Protein AF-A0A914UTE4-F1 (afdb_monomer)

Structure (mmCIF, N/CA/C/O backbone):
data_AF-A0A914UTE4-F1
#
_entry.id   AF-A0A914UTE4-F1
#
loop_
_atom_site.group_PDB
_atom_site.id
_atom_site.type_symbol
_atom_site.label_atom_id
_atom_site.label_alt_id
_atom_site.label_comp_id
_atom_site.label_asym_id
_atom_site.label_entity_id
_atom_site.label_seq_id
_atom_site.pdbx_PDB_ins_code
_atom_site.Cartn_x
_atom_site.Cartn_y
_atom_site.Cartn_z
_atom_site.occupancy
_atom_site.B_iso_or_equiv
_atom_site.auth_seq_id
_atom_site.auth_comp_id
_atom_site.auth_asym_id
_atom_site.auth_atom_id
_atom_site.pdbx_PDB_model_num
ATOM 1 N N . MET A 1 1 ? -20.897 -6.517 14.188 1.00 78.94 1 MET A N 1
ATOM 2 C CA . MET A 1 1 ? -20.096 -5.449 13.561 1.00 78.94 1 MET A CA 1
ATOM 3 C C . MET A 1 1 ? -20.667 -4.141 14.055 1.00 78.94 1 MET A C 1
ATOM 5 O O . MET A 1 1 ? -21.889 -4.074 14.136 1.00 78.94 1 MET A O 1
ATOM 9 N N . ASN A 1 2 ? -19.835 -3.174 14.440 1.00 82.00 2 ASN A N 1
ATOM 10 C CA . ASN A 1 2 ? -20.326 -1.869 14.886 1.00 82.00 2 ASN A CA 1
ATOM 11 C C . ASN A 1 2 ? -20.737 -1.000 13.677 1.00 82.00 2 ASN A C 1
ATOM 13 O O . ASN A 1 2 ? -20.468 -1.335 12.519 1.00 82.00 2 ASN A O 1
ATOM 17 N N . GLU A 1 3 ? -21.439 0.092 13.957 1.00 81.56 3 GLU A N 1
ATOM 18 C CA . GLU A 1 3 ? -21.948 1.021 12.944 1.00 81.56 3 GLU A CA 1
ATOM 19 C C . GLU A 1 3 ? -20.824 1.809 12.253 1.00 81.56 3 GLU A C 1
ATOM 21 O O . GLU A 1 3 ? -20.900 2.090 11.059 1.00 81.56 3 GLU A O 1
ATOM 26 N N . GLU A 1 4 ? -19.725 2.063 12.965 1.00 83.06 4 GLU A N 1
ATOM 27 C CA . GLU A 1 4 ? -18.527 2.720 12.435 1.00 83.06 4 GLU A CA 1
ATOM 28 C C . GLU A 1 4 ? -17.850 1.876 11.340 1.00 83.06 4 GLU A C 1
ATOM 30 O O . GLU A 1 4 ? -17.590 2.376 10.248 1.00 83.06 4 GLU A O 1
ATOM 35 N N . HIS A 1 5 ? -17.638 0.574 11.574 1.00 83.75 5 HIS A N 1
ATOM 36 C CA . HIS A 1 5 ? -17.074 -0.348 10.578 1.00 83.75 5 HIS A CA 1
ATOM 37 C C . HIS A 1 5 ? -17.994 -0.512 9.363 1.00 83.75 5 HIS A C 1
ATOM 39 O O . HIS A 1 5 ? -17.509 -0.628 8.238 1.00 83.75 5 HIS A O 1
ATOM 45 N N . ARG A 1 6 ? -19.322 -0.501 9.571 1.00 84.25 6 ARG A N 1
ATOM 46 C CA . ARG A 1 6 ? -20.305 -0.503 8.471 1.00 84.25 6 ARG A CA 1
ATOM 47 C C . ARG A 1 6 ? -20.156 0.739 7.615 1.00 84.25 6 ARG A C 1
ATOM 49 O O . ARG A 1 6 ? -20.013 0.632 6.405 1.00 84.25 6 ARG A O 1
ATOM 56 N N . THR A 1 7 ? -20.153 1.897 8.260 1.00 83.75 7 THR A N 1
ATOM 57 C CA . THR A 1 7 ? -20.050 3.192 7.591 1.00 83.75 7 THR A CA 1
ATOM 58 C C . THR A 1 7 ? -18.745 3.300 6.808 1.00 83.75 7 THR A C 1
ATOM 60 O O . THR A 1 7 ? -18.773 3.689 5.643 1.00 83.75 7 THR A O 1
ATOM 63 N N . ALA A 1 8 ? -17.624 2.869 7.391 1.00 85.38 8 ALA A N 1
ATOM 64 C CA . ALA A 1 8 ? -16.327 2.853 6.722 1.00 85.38 8 ALA A CA 1
ATOM 65 C C . ALA A 1 8 ? -16.327 1.976 5.458 1.00 85.38 8 ALA A C 1
ATOM 67 O O . ALA A 1 8 ? -15.895 2.429 4.399 1.00 85.38 8 ALA A O 1
ATOM 68 N N . LEU A 1 9 ? -16.862 0.750 5.537 1.00 86.50 9 LEU A N 1
ATOM 69 C CA . LEU A 1 9 ? -16.973 -0.146 4.378 1.00 86.50 9 LEU A CA 1
ATOM 70 C C . LEU A 1 9 ? -17.879 0.428 3.285 1.00 86.50 9 LEU A C 1
ATOM 72 O O . LEU A 1 9 ? -17.505 0.401 2.114 1.00 86.50 9 LEU A O 1
ATOM 76 N N . THR A 1 10 ? -19.035 0.980 3.660 1.00 85.62 10 THR A N 1
ATOM 77 C CA . THR A 1 10 ? -19.980 1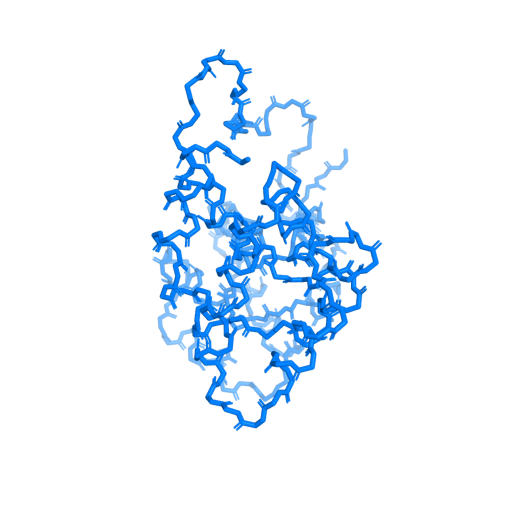.583 2.711 1.00 85.62 10 THR A CA 1
ATOM 78 C C . THR A 1 10 ? -19.376 2.799 2.018 1.00 85.62 10 THR A C 1
ATOM 80 O O . THR A 1 10 ? -19.512 2.948 0.809 1.00 85.62 10 THR A O 1
ATOM 83 N N . GLN A 1 11 ? -18.665 3.659 2.749 1.00 83.38 11 GLN A N 1
ATOM 84 C CA . GLN A 1 11 ? -17.998 4.817 2.154 1.00 83.38 11 GLN A CA 1
ATOM 85 C C . GLN A 1 11 ? -16.871 4.398 1.207 1.00 83.38 11 GLN A C 1
ATOM 87 O O . GLN A 1 11 ? -16.618 5.080 0.219 1.00 83.38 11 GLN A O 1
ATOM 92 N N . SER A 1 12 ? -16.174 3.302 1.505 1.00 84.12 12 SER A N 1
ATOM 93 C CA . SER A 1 12 ? -15.076 2.767 0.691 1.00 84.12 12 SER A CA 1
ATOM 94 C C . SER A 1 12 ? -15.531 1.889 -0.476 1.00 84.12 12 SER A C 1
ATOM 96 O O . SER A 1 12 ? -14.681 1.326 -1.164 1.00 84.12 12 SER A O 1
ATOM 98 N N . ILE A 1 13 ? -16.839 1.744 -0.711 1.00 85.06 13 ILE A N 1
ATOM 99 C CA . ILE A 1 13 ? -17.354 0.774 -1.681 1.00 85.06 13 ILE A CA 1
ATOM 100 C C . ILE A 1 13 ? -16.910 1.079 -3.112 1.00 85.06 13 ILE A C 1
ATOM 102 O O . ILE A 1 13 ? -16.565 0.150 -3.838 1.00 85.06 13 ILE A O 1
ATOM 106 N N . ASP A 1 14 ? -16.835 2.354 -3.497 1.00 80.75 14 ASP A N 1
ATOM 107 C CA . ASP A 1 14 ? -16.402 2.758 -4.836 1.00 80.75 14 ASP A CA 1
ATOM 108 C C . ASP A 1 14 ? -14.942 2.358 -5.077 1.00 80.75 14 ASP A C 1
ATOM 110 O O . ASP A 1 14 ? -14.634 1.679 -6.060 1.00 80.75 14 ASP A O 1
ATOM 114 N N . ASP A 1 15 ? -14.064 2.669 -4.120 1.00 80.06 15 ASP A N 1
ATOM 115 C CA . ASP A 1 15 ? -12.641 2.332 -4.165 1.00 80.06 15 ASP A CA 1
ATOM 116 C C . ASP A 1 15 ? -12.411 0.813 -4.179 1.00 80.06 15 ASP A C 1
ATOM 118 O O . ASP A 1 15 ? -11.606 0.300 -4.962 1.00 80.06 15 ASP A O 1
ATOM 122 N N . ILE A 1 16 ? -13.149 0.076 -3.340 1.00 83.31 16 ILE A N 1
ATOM 123 C CA . ILE A 1 16 ? -13.109 -1.390 -3.288 1.00 83.31 16 ILE A CA 1
ATOM 124 C C . ILE A 1 16 ? -13.615 -1.974 -4.613 1.00 83.31 16 ILE A C 1
ATOM 126 O O . ILE A 1 16 ? -13.009 -2.898 -5.152 1.00 83.31 16 ILE A O 1
ATOM 130 N N . SER A 1 17 ? -14.693 -1.425 -5.177 1.00 82.12 17 SER A N 1
ATOM 131 C CA . SER A 1 17 ? -15.316 -1.950 -6.393 1.00 82.12 17 SER A CA 1
ATOM 132 C C . SER A 1 17 ? -14.396 -1.897 -7.610 1.00 82.12 17 SER A C 1
ATOM 134 O O . SER A 1 17 ? -14.455 -2.800 -8.444 1.00 82.12 17 SER A O 1
ATOM 136 N N . GLN A 1 18 ? -13.517 -0.896 -7.691 1.00 76.44 18 GLN A N 1
ATOM 137 C CA . GLN A 1 18 ? -12.630 -0.705 -8.838 1.00 76.44 18 GLN A CA 1
ATOM 138 C C . GLN A 1 18 ? -11.256 -1.356 -8.666 1.00 76.44 18 GLN A C 1
ATOM 140 O O . GLN A 1 18 ? -10.668 -1.796 -9.650 1.00 76.44 18 GLN A O 1
ATOM 145 N N . ASN A 1 19 ? -10.751 -1.444 -7.432 1.00 74.50 19 ASN A N 1
ATOM 146 C CA . ASN A 1 19 ? -9.351 -1.807 -7.182 1.00 74.50 19 ASN A CA 1
ATOM 147 C C . ASN A 1 19 ? -9.166 -3.192 -6.549 1.00 74.50 19 ASN A C 1
ATOM 149 O O . ASN A 1 19 ? -8.034 -3.682 -6.434 1.00 74.50 19 ASN A O 1
ATOM 153 N N . LEU A 1 20 ? -10.254 -3.834 -6.114 1.00 82.06 20 LEU A N 1
ATOM 154 C CA . LEU A 1 20 ? -10.175 -5.129 -5.458 1.00 82.06 20 LEU A CA 1
ATOM 155 C C . LEU A 1 20 ? -10.239 -6.283 -6.462 1.00 82.06 20 LEU A C 1
ATOM 157 O O . LEU A 1 20 ? -11.212 -6.454 -7.195 1.00 82.06 20 LEU A O 1
ATOM 161 N N . ASP A 1 21 ? -9.216 -7.129 -6.430 1.00 82.06 21 ASP A N 1
ATOM 162 C CA . ASP A 1 21 ? -9.308 -8.508 -6.901 1.00 82.06 21 ASP A CA 1
ATOM 163 C C . ASP A 1 21 ? -9.321 -9.418 -5.673 1.00 82.06 21 ASP A C 1
ATOM 165 O O . ASP A 1 21 ? -8.319 -9.545 -4.963 1.00 82.06 21 ASP A O 1
ATOM 169 N N . PHE A 1 22 ? -10.486 -9.992 -5.380 1.00 81.38 22 PHE A N 1
ATOM 170 C CA . PHE A 1 22 ? -10.691 -10.830 -4.205 1.00 81.38 22 PHE A CA 1
ATOM 171 C C . PHE A 1 22 ? -10.462 -12.317 -4.460 1.00 81.38 22 PHE A C 1
ATOM 173 O O . PHE A 1 22 ? -10.590 -13.092 -3.512 1.00 81.38 22 PHE A O 1
ATOM 180 N N . ALA A 1 23 ? -10.128 -12.743 -5.684 1.00 81.75 23 ALA A N 1
ATOM 181 C CA . ALA A 1 23 ? -10.051 -14.165 -6.027 1.00 81.75 23 ALA A CA 1
ATOM 182 C C . ALA A 1 23 ? -9.106 -14.940 -5.089 1.00 81.75 23 ALA A C 1
ATOM 184 O O . ALA A 1 23 ? -9.462 -16.005 -4.583 1.00 81.75 23 ALA A O 1
ATOM 185 N N . ALA A 1 24 ? -7.947 -14.354 -4.772 1.00 81.44 24 ALA A N 1
ATOM 186 C CA . ALA A 1 24 ? -6.968 -14.921 -3.843 1.00 81.44 24 ALA A CA 1
ATOM 187 C C . ALA A 1 24 ? -7.411 -14.881 -2.362 1.00 81.44 24 ALA A C 1
ATOM 189 O O . ALA A 1 24 ? -6.902 -15.632 -1.530 1.00 81.44 24 ALA A O 1
ATOM 190 N N . MET A 1 25 ? -8.398 -14.046 -2.021 1.00 86.75 25 MET A N 1
ATOM 191 C CA . MET A 1 25 ? -8.902 -13.870 -0.655 1.00 86.75 25 MET A CA 1
ATOM 192 C C . MET A 1 25 ? -10.053 -14.818 -0.305 1.00 86.75 25 MET A C 1
ATOM 194 O O . MET A 1 25 ? -10.248 -15.117 0.874 1.00 86.75 25 MET A O 1
ATOM 198 N N . LEU A 1 26 ? -10.806 -15.316 -1.294 1.00 87.50 26 LEU A N 1
ATOM 199 C CA . LEU A 1 26 ? -11.969 -16.187 -1.061 1.00 87.50 26 LEU A CA 1
ATOM 200 C C . LEU A 1 26 ? -11.647 -17.429 -0.217 1.00 87.50 26 LEU A C 1
ATOM 202 O O . LEU A 1 26 ? -12.400 -17.697 0.723 1.00 87.50 26 LEU A O 1
ATOM 206 N N . PRO A 1 27 ? -10.542 -18.172 -0.457 1.00 86.38 27 PRO A N 1
ATOM 207 C CA . PRO A 1 27 ? -10.223 -19.344 0.357 1.00 86.38 27 PRO A CA 1
ATOM 208 C C . PRO A 1 27 ? -9.995 -18.981 1.827 1.00 86.38 27 PRO A C 1
ATOM 210 O O . PRO A 1 27 ? -10.425 -19.713 2.718 1.00 86.38 27 PRO A O 1
ATOM 213 N N . TYR A 1 28 ? -9.360 -17.831 2.078 1.00 85.81 28 TYR A N 1
ATOM 214 C CA . TYR A 1 28 ? -9.106 -17.326 3.423 1.00 85.81 28 TYR A CA 1
ATOM 215 C C . TYR A 1 28 ? -10.402 -16.903 4.122 1.00 85.81 28 TYR A C 1
ATOM 217 O O . TYR A 1 28 ? -10.666 -17.331 5.245 1.00 85.81 28 TYR A O 1
ATOM 225 N N . LEU A 1 29 ? -11.236 -16.109 3.448 1.00 87.88 29 LEU A N 1
ATOM 226 C CA . LEU A 1 29 ? -12.505 -15.628 3.996 1.00 87.88 29 LEU A CA 1
ATOM 227 C C . LEU A 1 29 ? -13.482 -16.780 4.271 1.00 87.88 29 LEU A C 1
ATOM 229 O O . LEU A 1 29 ? -14.167 -16.777 5.294 1.00 87.88 29 LEU A O 1
ATOM 233 N N . ARG A 1 30 ? -13.480 -17.816 3.424 1.00 90.69 30 ARG A N 1
ATOM 234 C CA . ARG A 1 30 ? -14.227 -19.056 3.666 1.00 90.69 30 ARG A CA 1
ATOM 235 C C . ARG A 1 30 ? -13.691 -19.821 4.874 1.00 90.69 30 ARG A C 1
ATOM 237 O O . ARG A 1 30 ? -14.465 -20.216 5.738 1.00 90.69 30 ARG A O 1
ATOM 244 N N . ALA A 1 31 ? -12.373 -20.012 4.968 1.00 86.94 31 ALA A N 1
ATOM 245 C CA . ALA A 1 31 ? -11.754 -20.714 6.098 1.00 86.94 31 ALA A CA 1
ATOM 246 C C . ALA A 1 31 ? -12.024 -20.022 7.446 1.00 86.94 31 ALA A C 1
ATOM 248 O O . ALA A 1 31 ? -12.069 -20.676 8.484 1.00 86.94 31 ALA A O 1
ATOM 249 N N . LYS A 1 32 ? -12.233 -18.702 7.426 1.00 86.38 32 LYS A N 1
ATOM 250 C CA . LYS A 1 32 ? -12.614 -17.892 8.589 1.00 86.38 32 LYS A CA 1
ATOM 251 C C . LYS A 1 32 ? -14.117 -17.861 8.878 1.00 86.38 32 LYS A C 1
ATOM 253 O O . LYS A 1 32 ? -14.525 -17.185 9.816 1.00 86.38 32 LYS A O 1
ATOM 258 N N . GLY A 1 33 ? -14.930 -18.576 8.099 1.00 85.62 33 GLY A N 1
ATOM 259 C CA . GLY A 1 33 ? -16.385 -18.614 8.258 1.00 85.62 33 GLY A CA 1
ATOM 260 C C . GLY A 1 33 ? -17.080 -17.298 7.906 1.00 85.62 33 GLY A C 1
ATOM 261 O O . GLY A 1 33 ? -18.233 -17.108 8.274 1.00 85.62 33 GLY A O 1
ATOM 262 N N . ILE A 1 34 ? -16.387 -16.388 7.215 1.00 90.56 34 ILE A N 1
ATOM 263 C CA . ILE A 1 34 ? -16.940 -15.099 6.784 1.00 90.56 34 ILE A CA 1
ATOM 264 C C . ILE A 1 34 ? -17.802 -15.280 5.533 1.00 90.56 34 ILE A C 1
AT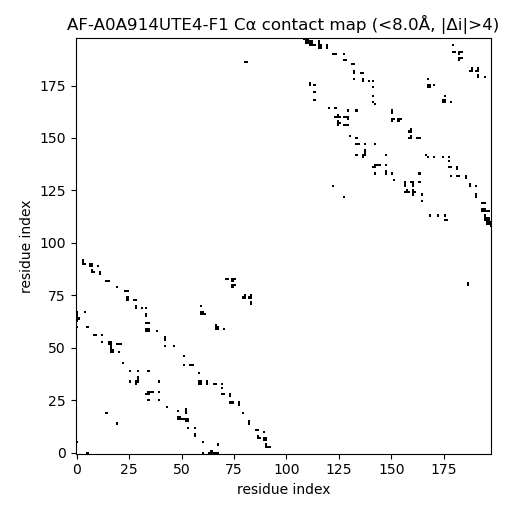OM 266 O O . ILE A 1 34 ? -18.825 -14.620 5.387 1.00 90.56 34 ILE A O 1
ATOM 270 N N . LEU A 1 35 ? -17.393 -16.191 4.647 1.00 90.06 35 LEU A N 1
ATOM 271 C CA . LEU A 1 35 ? -18.146 -16.577 3.457 1.00 90.06 35 LEU A CA 1
ATOM 272 C C . LEU A 1 35 ? -18.552 -18.048 3.546 1.00 90.06 35 LEU A C 1
ATOM 274 O O . LEU A 1 35 ? -17.736 -18.912 3.874 1.00 90.06 35 LEU A O 1
ATOM 278 N N . SER A 1 36 ? -19.800 -18.334 3.196 1.00 88.56 36 SER A N 1
ATOM 279 C CA . SER A 1 36 ? -20.273 -19.690 2.925 1.00 88.56 36 SER A CA 1
ATOM 280 C C . SER A 1 36 ? -19.804 -20.173 1.551 1.00 88.56 36 SER A C 1
ATOM 282 O O . SER A 1 36 ? -19.433 -19.382 0.684 1.00 88.56 36 SER A O 1
ATOM 284 N N . GLN A 1 37 ? -19.849 -21.488 1.333 1.00 87.12 37 GLN A N 1
ATOM 285 C CA . GLN A 1 37 ? -19.501 -22.076 0.039 1.00 87.12 37 GLN A CA 1
ATOM 286 C C . GLN A 1 37 ? -20.391 -21.539 -1.099 1.00 87.12 37 GLN A C 1
ATOM 288 O O . GLN A 1 37 ? -19.861 -21.191 -2.148 1.00 87.12 37 GLN A O 1
ATOM 293 N N . GLY A 1 38 ? -21.698 -21.369 -0.859 1.00 86.12 38 GLY A N 1
ATOM 294 C CA . GLY A 1 38 ? -22.618 -20.784 -1.843 1.00 86.12 38 GLY A CA 1
ATOM 295 C C . GLY A 1 38 ? -22.276 -19.332 -2.189 1.00 86.12 38 GLY A C 1
ATOM 296 O O . GLY A 1 38 ? -22.203 -18.981 -3.358 1.00 86.12 38 GLY A O 1
ATOM 297 N N . GLN A 1 39 ? -21.929 -18.506 -1.194 1.00 88.19 39 GLN A N 1
ATOM 298 C CA . GLN A 1 39 ? -21.494 -17.123 -1.447 1.00 88.19 39 GLN A CA 1
ATOM 299 C C . GLN A 1 39 ? -20.193 -17.055 -2.256 1.00 88.19 39 GLN A C 1
ATOM 301 O O . GLN A 1 39 ? -20.024 -16.159 -3.077 1.00 88.19 39 GLN A O 1
ATOM 306 N N . VAL A 1 40 ? -19.258 -17.986 -2.041 1.00 88.00 40 VAL A N 1
ATOM 307 C CA . VAL A 1 40 ? -18.028 -18.061 -2.845 1.00 88.00 40 VAL A CA 1
ATOM 308 C C . VAL A 1 40 ? -18.350 -18.399 -4.303 1.00 88.00 40 VAL A C 1
ATOM 310 O O . VAL A 1 40 ? -17.771 -17.790 -5.197 1.00 88.00 40 VAL A O 1
ATOM 313 N N . GLU A 1 41 ? -19.277 -19.325 -4.544 1.00 87.38 41 GLU A N 1
ATOM 314 C CA . GLU A 1 41 ? -19.725 -19.709 -5.890 1.00 87.38 41 GLU A CA 1
ATOM 315 C C . GLU A 1 41 ? -20.455 -18.553 -6.599 1.00 87.38 41 GLU A C 1
ATOM 317 O O . GLU A 1 41 ? -20.163 -18.251 -7.761 1.00 87.38 41 GLU A O 1
ATOM 322 N N . ASP A 1 42 ? -21.304 -17.816 -5.882 1.00 86.25 42 ASP A N 1
ATOM 323 C CA . ASP A 1 42 ? -21.965 -16.609 -6.393 1.00 86.25 42 ASP A CA 1
ATOM 324 C C . ASP A 1 42 ? -20.941 -15.519 -6.762 1.00 86.25 42 ASP A C 1
ATOM 326 O O . ASP A 1 42 ? -21.001 -14.928 -7.842 1.00 86.25 42 ASP A O 1
ATOM 330 N N . LEU A 1 43 ? -19.924 -15.306 -5.918 1.00 86.38 43 LEU A N 1
ATOM 331 C CA . LEU A 1 43 ? -18.822 -14.365 -6.169 1.00 86.38 43 LEU A CA 1
ATOM 332 C C . LEU A 1 43 ? -17.856 -14.830 -7.272 1.00 86.38 43 LEU A C 1
ATOM 334 O O . LEU A 1 43 ? -17.054 -14.041 -7.778 1.00 86.38 43 LEU A O 1
ATOM 338 N N . GLN A 1 44 ? -17.890 -16.099 -7.665 1.00 85.25 44 GLN A N 1
ATOM 339 C CA . GLN A 1 44 ? -17.120 -16.624 -8.795 1.00 85.25 44 GLN A CA 1
ATOM 340 C C . GLN A 1 44 ? -17.934 -16.676 -10.091 1.00 85.25 44 GLN A C 1
ATOM 342 O O . GLN A 1 44 ? -17.356 -16.879 -11.161 1.00 85.25 44 GLN A O 1
ATOM 347 N N . SER A 1 45 ? -19.243 -16.430 -10.020 1.00 82.69 45 SER A N 1
ATOM 348 C CA . SER A 1 45 ? -20.118 -16.423 -11.186 1.00 82.69 45 SER A CA 1
ATOM 349 C C . SER A 1 45 ? -19.718 -15.333 -12.191 1.00 82.69 45 SER A C 1
ATOM 351 O O . SER A 1 45 ? -19.243 -14.260 -11.798 1.00 82.69 45 SER A O 1
ATOM 353 N N . PRO A 1 46 ? -19.897 -15.572 -13.504 1.00 75.81 46 PRO A N 1
ATOM 354 C CA . PRO A 1 46 ? -19.476 -14.645 -14.548 1.00 75.81 46 PRO A CA 1
ATOM 355 C C . PRO A 1 46 ? -20.328 -13.369 -14.526 1.00 75.81 46 PRO A C 1
ATOM 357 O O . PRO A 1 46 ? -21.392 -13.281 -15.133 1.00 75.81 46 PRO A O 1
ATOM 360 N N . SER A 1 47 ? -19.838 -12.357 -13.817 1.00 82.69 47 SER A N 1
ATOM 361 C CA . SER A 1 47 ? -20.413 -11.015 -13.749 1.00 82.69 47 SER A CA 1
ATOM 362 C C . SER A 1 47 ? -19.309 -9.955 -13.638 1.00 82.69 47 SER A C 1
ATOM 364 O O . SER A 1 47 ? -18.119 -10.266 -13.494 1.00 82.69 47 SER A O 1
ATOM 366 N N . ARG A 1 48 ? -19.683 -8.673 -13.758 1.00 84.38 48 ARG A N 1
ATOM 367 C CA . ARG A 1 48 ? -18.728 -7.554 -13.699 1.00 84.38 48 ARG A CA 1
ATOM 368 C C . ARG A 1 48 ? -17.992 -7.563 -12.358 1.00 84.38 48 ARG A C 1
ATOM 370 O O . ARG A 1 48 ? -18.616 -7.715 -11.314 1.00 84.38 48 ARG A O 1
ATOM 377 N N . GLN A 1 49 ? -16.673 -7.368 -12.383 1.00 81.81 49 GLN A N 1
ATOM 378 C CA . GLN A 1 49 ? -15.838 -7.373 -11.175 1.00 81.81 49 GLN A CA 1
ATOM 379 C C . GLN A 1 49 ? -16.336 -6.383 -10.117 1.00 81.81 49 GLN A C 1
ATOM 381 O O . GLN A 1 49 ? -16.442 -6.753 -8.955 1.00 81.81 49 GLN A O 1
ATOM 386 N N . SER A 1 50 ? -16.747 -5.180 -10.525 1.00 79.69 50 SER A N 1
ATOM 387 C CA . SER A 1 50 ? -17.329 -4.190 -9.616 1.00 79.69 50 SER A CA 1
ATOM 388 C C . SER A 1 50 ? -18.580 -4.704 -8.901 1.00 79.69 50 SER A C 1
ATOM 390 O O . SER A 1 50 ? -18.682 -4.568 -7.687 1.00 79.69 50 SER A O 1
ATOM 392 N N . THR A 1 51 ? -19.491 -5.370 -9.616 1.00 85.12 51 THR A N 1
ATOM 393 C CA . THR A 1 51 ? -20.691 -5.985 -9.029 1.00 85.12 51 THR A CA 1
ATOM 394 C C . THR A 1 51 ? -20.324 -7.046 -7.998 1.00 85.12 51 THR A C 1
ATOM 396 O O . THR A 1 51 ? -20.878 -7.054 -6.902 1.00 85.12 51 THR A O 1
ATOM 399 N N . ARG A 1 52 ? -19.344 -7.898 -8.307 1.00 87.75 52 ARG A N 1
ATOM 400 C CA . ARG A 1 52 ? -18.893 -8.935 -7.373 1.00 87.75 52 ARG A CA 1
ATOM 401 C C . ARG A 1 52 ? -18.188 -8.352 -6.151 1.00 87.75 52 ARG A C 1
ATOM 403 O O . ARG A 1 52 ? -18.384 -8.825 -5.040 1.00 87.75 52 ARG A O 1
ATOM 410 N N . ASN A 1 53 ? -17.406 -7.293 -6.339 1.00 87.62 53 ASN A N 1
ATOM 411 C CA . ASN A 1 53 ? -16.744 -6.583 -5.249 1.00 87.62 53 ASN A CA 1
ATOM 412 C C . ASN A 1 53 ? -17.768 -5.954 -4.292 1.00 87.62 53 ASN A C 1
ATOM 414 O O . ASN A 1 53 ? -17.595 -6.039 -3.079 1.00 87.62 53 ASN A O 1
ATOM 418 N N . MET A 1 54 ? -18.856 -5.380 -4.817 1.00 86.25 54 MET A N 1
ATOM 419 C CA . MET A 1 54 ? -19.959 -4.869 -3.993 1.00 86.25 54 MET A CA 1
ATOM 420 C C . MET A 1 54 ? -20.649 -5.998 -3.217 1.00 86.25 54 MET A C 1
ATOM 422 O O . MET A 1 54 ? -20.814 -5.893 -2.005 1.00 86.25 54 MET A O 1
ATOM 426 N N . GLN A 1 55 ? -20.962 -7.114 -3.884 1.00 88.62 55 GLN A N 1
ATOM 427 C CA . GLN A 1 55 ? -21.547 -8.293 -3.234 1.00 88.62 55 GLN A CA 1
ATOM 428 C C . GLN A 1 55 ? -20.644 -8.861 -2.134 1.00 88.62 55 GLN A C 1
ATOM 430 O O . GLN A 1 55 ? -21.132 -9.302 -1.093 1.00 88.62 55 GLN A O 1
ATOM 435 N N . LEU A 1 56 ? -19.323 -8.839 -2.336 1.00 88.94 56 LEU A N 1
ATOM 436 C CA . LEU A 1 56 ? -18.371 -9.248 -1.314 1.00 88.94 56 LEU A CA 1
ATOM 437 C C . LEU A 1 56 ? -18.487 -8.344 -0.086 1.00 88.94 56 LEU A C 1
ATOM 439 O O . LEU A 1 56 ? -18.592 -8.865 1.020 1.00 88.94 56 LEU A O 1
ATOM 443 N N . VAL A 1 57 ? -18.497 -7.020 -0.267 1.00 89.31 57 VAL A N 1
ATOM 444 C CA . VAL A 1 57 ? -18.654 -6.063 0.841 1.00 89.31 57 VAL A CA 1
ATOM 445 C C . VAL A 1 57 ? -19.956 -6.321 1.599 1.00 89.31 57 VAL A C 1
ATOM 447 O O . VAL A 1 57 ? -19.927 -6.388 2.828 1.00 89.31 57 VAL A O 1
ATOM 450 N N . ASP A 1 58 ? -21.063 -6.577 0.901 1.00 88.69 58 ASP A N 1
ATOM 451 C CA . ASP A 1 58 ? -22.332 -6.949 1.539 1.00 88.69 58 ASP A CA 1
ATOM 452 C C . ASP A 1 58 ? -22.209 -8.235 2.367 1.00 88.69 58 ASP A C 1
ATOM 454 O O . ASP A 1 58 ? -22.668 -8.286 3.512 1.00 88.69 58 ASP A O 1
ATOM 458 N N . CYS A 1 59 ? -21.525 -9.258 1.847 1.00 88.94 59 CYS A N 1
ATOM 459 C CA . CYS A 1 59 ? -21.268 -10.492 2.592 1.00 88.94 59 CYS A CA 1
ATOM 460 C C . CYS A 1 59 ? -20.420 -10.235 3.847 1.00 88.94 59 CYS A C 1
ATOM 462 O O . CYS A 1 59 ? -20.744 -10.743 4.922 1.00 88.94 59 CYS A O 1
ATOM 464 N N . ILE A 1 60 ? -19.375 -9.403 3.748 1.00 89.62 60 ILE A N 1
ATOM 465 C CA .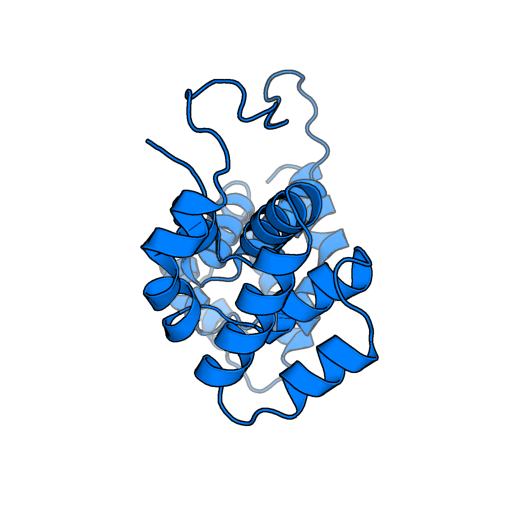 ILE A 1 60 ? -18.562 -8.986 4.903 1.00 89.62 6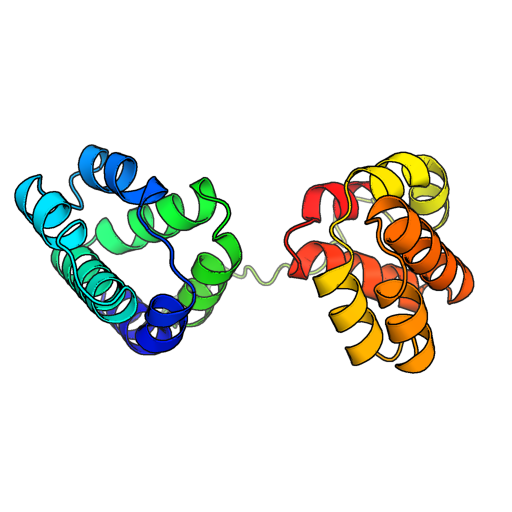0 ILE A CA 1
ATOM 466 C C . ILE A 1 60 ? -19.431 -8.264 5.940 1.00 89.62 60 ILE A C 1
ATOM 468 O O . ILE A 1 60 ? -19.292 -8.505 7.143 1.00 89.62 60 ILE A O 1
ATOM 472 N N . ILE A 1 61 ? -20.356 -7.408 5.491 1.00 87.25 61 ILE A N 1
ATOM 473 C CA . ILE A 1 61 ? -21.248 -6.663 6.380 1.00 87.25 61 ILE A CA 1
ATOM 474 C C . ILE A 1 61 ? -22.217 -7.600 7.121 1.00 87.25 61 ILE A C 1
ATOM 476 O O . ILE A 1 61 ? -22.521 -7.404 8.308 1.00 87.25 61 ILE A O 1
ATOM 480 N N . GLN A 1 62 ? -22.695 -8.634 6.433 1.00 86.00 62 GLN A N 1
ATOM 481 C CA . GLN A 1 62 ? -23.593 -9.641 6.991 1.00 86.00 62 GLN A CA 1
ATOM 482 C C . GLN A 1 62 ? -22.882 -10.624 7.930 1.00 86.00 62 GLN A C 1
ATOM 484 O O . GLN A 1 62 ? -23.490 -11.068 8.902 1.00 86.00 62 GLN A O 1
ATOM 489 N N . ALA A 1 63 ? -21.588 -10.891 7.722 1.00 83.31 63 ALA A N 1
ATOM 490 C CA . ALA A 1 63 ? -20.789 -11.794 8.557 1.00 83.31 63 ALA A CA 1
ATOM 491 C C . ALA A 1 63 ? -20.603 -11.315 10.012 1.00 83.31 63 ALA A C 1
ATOM 493 O O . ALA A 1 63 ? -20.163 -12.070 10.880 1.00 83.31 63 ALA A O 1
ATOM 494 N N . GLY A 1 64 ? -20.958 -10.066 10.324 1.00 76.94 64 GLY A N 1
ATOM 495 C CA . GLY A 1 64 ? -21.032 -9.600 11.703 1.00 76.94 64 GLY A CA 1
ATOM 496 C C . GLY A 1 64 ? -19.675 -9.170 12.286 1.00 76.94 64 GLY A C 1
ATOM 497 O O . GLY A 1 64 ? -18.833 -8.644 11.565 1.00 76.94 64 GLY A O 1
ATOM 498 N N . PRO A 1 65 ? -19.481 -9.232 13.623 1.00 68.94 65 PRO A N 1
ATOM 499 C CA . PRO A 1 65 ? -18.378 -8.556 14.328 1.00 68.94 65 PRO A CA 1
ATOM 500 C C . PRO A 1 65 ? -16.979 -8.891 13.812 1.00 68.94 65 PRO A C 1
ATOM 502 O O . PRO A 1 65 ? -16.129 -8.010 13.775 1.00 68.94 65 PRO A O 1
ATOM 505 N N . THR A 1 66 ? -16.772 -10.135 13.390 1.00 82.31 66 THR A N 1
ATOM 506 C CA . THR A 1 66 ? -15.493 -10.649 12.893 1.00 82.31 66 THR A CA 1
ATOM 507 C C . THR A 1 66 ? -15.263 -10.356 11.411 1.00 82.31 66 THR A C 1
ATOM 509 O O . THR A 1 66 ? -14.114 -10.372 10.975 1.00 82.31 66 THR A O 1
ATOM 512 N N . GLY A 1 67 ? -16.319 -10.039 10.650 1.00 84.44 67 GLY A N 1
ATOM 513 C CA . GLY A 1 67 ? -16.258 -9.792 9.208 1.00 84.44 67 GLY A CA 1
ATOM 514 C C . GLY A 1 67 ? -15.295 -8.671 8.845 1.00 84.44 67 GLY A C 1
ATOM 515 O O . GLY A 1 67 ? -14.400 -8.875 8.032 1.00 84.44 67 GLY A O 1
ATOM 516 N N . PHE A 1 68 ? -15.414 -7.517 9.506 1.00 85.69 68 PHE A N 1
ATOM 517 C CA . PHE A 1 68 ? -14.536 -6.373 9.255 1.00 85.69 68 PHE A CA 1
ATOM 518 C C . PHE A 1 68 ? -13.062 -6.706 9.523 1.00 85.69 68 PHE A C 1
ATOM 520 O O . PHE A 1 68 ? -12.215 -6.527 8.654 1.00 85.69 68 PHE A O 1
ATOM 527 N N . THR A 1 69 ? -12.749 -7.245 10.703 1.00 85.44 69 THR A N 1
ATOM 528 C CA . THR A 1 69 ? -11.367 -7.558 11.092 1.00 85.44 69 THR A CA 1
ATOM 529 C C . THR A 1 69 ? -10.740 -8.605 10.179 1.00 85.44 69 THR A C 1
ATOM 531 O O . THR A 1 69 ? -9.607 -8.440 9.732 1.00 85.44 69 THR A O 1
ATOM 534 N N . GLU A 1 70 ? -11.468 -9.677 9.863 1.00 88.38 70 GLU A N 1
ATOM 535 C CA . GLU A 1 70 ? -10.941 -10.727 8.993 1.00 88.38 70 GLU A CA 1
ATOM 536 C C . GLU A 1 70 ? -10.849 -10.278 7.533 1.00 88.38 70 GLU A C 1
ATOM 538 O O . GLU A 1 70 ? -9.943 -10.716 6.827 1.00 88.38 70 GLU A O 1
ATOM 543 N N . PHE A 1 71 ? -11.698 -9.349 7.092 1.00 88.94 71 PHE A N 1
ATOM 544 C CA . PHE A 1 71 ? -11.570 -8.712 5.786 1.00 88.94 71 PHE A CA 1
ATOM 545 C C . PHE A 1 71 ? -10.315 -7.836 5.692 1.00 88.94 71 PHE A C 1
ATOM 547 O O . PHE A 1 71 ? -9.534 -7.993 4.757 1.00 88.94 71 PHE A O 1
ATOM 554 N N . ILE A 1 72 ? -10.050 -6.997 6.697 1.00 87.19 72 ILE A N 1
ATOM 555 C CA . ILE A 1 72 ? -8.803 -6.221 6.798 1.00 87.19 72 ILE A CA 1
ATOM 556 C C . ILE A 1 72 ? -7.578 -7.150 6.811 1.00 87.19 72 ILE A C 1
ATOM 558 O O . ILE A 1 72 ? -6.607 -6.921 6.090 1.00 87.19 72 ILE A O 1
ATOM 562 N N . ASN A 1 73 ? -7.637 -8.255 7.560 1.00 82.69 73 ASN A N 1
ATOM 563 C CA . ASN A 1 73 ? -6.572 -9.260 7.562 1.00 82.69 73 ASN A CA 1
ATOM 564 C C . ASN A 1 73 ? -6.387 -9.918 6.189 1.00 82.69 73 ASN A C 1
ATOM 566 O O . ASN A 1 73 ? -5.253 -10.147 5.771 1.00 82.69 73 ASN A O 1
ATOM 570 N N . ALA A 1 74 ? -7.481 -10.228 5.489 1.00 84.50 74 ALA A N 1
ATOM 571 C CA . ALA A 1 74 ? -7.441 -10.807 4.151 1.00 84.50 74 ALA A CA 1
ATOM 572 C C . ALA A 1 74 ? -6.775 -9.852 3.155 1.00 84.50 74 ALA A C 1
ATOM 574 O O . ALA A 1 74 ? -5.897 -10.279 2.403 1.00 84.50 74 ALA A O 1
ATOM 575 N N . LEU A 1 75 ? -7.133 -8.565 3.209 1.00 82.94 75 LEU A N 1
ATOM 576 C CA . LEU A 1 75 ? -6.526 -7.512 2.398 1.00 82.94 75 LEU A CA 1
ATOM 577 C C . LEU A 1 75 ? -5.018 -7.427 2.652 1.00 82.94 75 LEU A C 1
ATOM 579 O O . LEU A 1 75 ? -4.231 -7.514 1.711 1.00 82.94 75 LEU A O 1
ATOM 583 N N . ASN A 1 76 ? -4.601 -7.365 3.918 1.00 76.75 76 ASN A N 1
ATOM 584 C CA . ASN A 1 76 ? -3.186 -7.298 4.286 1.00 76.75 76 ASN A CA 1
ATOM 585 C C . ASN A 1 76 ? -2.396 -8.531 3.816 1.00 76.75 76 ASN A C 1
ATOM 587 O O . ASN A 1 76 ? -1.312 -8.400 3.253 1.00 76.75 76 ASN A O 1
ATOM 591 N N . LYS A 1 77 ? -2.956 -9.736 3.983 1.00 77.38 77 LYS A N 1
ATOM 592 C CA . LYS A 1 77 ? -2.312 -10.994 3.563 1.00 77.38 77 LYS A CA 1
ATOM 593 C C . LYS A 1 77 ? -2.157 -11.137 2.054 1.00 77.38 77 LYS A C 1
ATOM 595 O O . LYS A 1 77 ? -1.282 -11.870 1.609 1.00 77.38 77 LYS A O 1
ATOM 600 N N . ASN A 1 78 ? -2.994 -10.453 1.282 1.00 73.50 78 ASN A N 1
ATOM 601 C CA . ASN A 1 78 ? -2.969 -10.494 -0.178 1.00 73.50 78 ASN A CA 1
ATOM 602 C C . ASN A 1 78 ? -2.293 -9.253 -0.782 1.00 73.50 78 ASN A C 1
ATOM 604 O O . ASN A 1 78 ? -2.492 -8.951 -1.957 1.00 73.50 78 ASN A O 1
ATOM 608 N N . GLY A 1 79 ? -1.515 -8.511 0.018 1.00 70.44 79 GLY A N 1
ATOM 609 C CA . GLY A 1 79 ? -0.783 -7.327 -0.439 1.00 70.44 79 GLY A CA 1
ATOM 610 C C . GLY A 1 79 ? -1.678 -6.134 -0.792 1.00 70.44 79 GLY A C 1
ATOM 611 O O . GLY A 1 79 ? -1.208 -5.165 -1.376 1.00 70.44 79 GLY A O 1
ATOM 612 N N . LYS A 1 80 ? -2.968 -6.173 -0.435 1.00 77.62 80 LYS A N 1
ATOM 613 C CA . LYS A 1 80 ? -3.943 -5.084 -0.613 1.00 77.62 80 LYS A CA 1
ATOM 614 C C . LYS A 1 80 ? -4.007 -4.188 0.633 1.00 77.62 80 LYS A C 1
ATOM 616 O O . LYS A 1 80 ? -5.077 -3.713 1.013 1.00 77.62 80 LYS A O 1
ATOM 621 N N . THR A 1 81 ? -2.861 -3.960 1.272 1.00 70.50 81 THR A N 1
ATOM 622 C CA . THR A 1 81 ? -2.716 -3.168 2.508 1.00 70.50 81 THR A CA 1
ATOM 623 C C . THR A 1 81 ? -3.179 -1.721 2.328 1.00 70.50 81 THR A C 1
ATOM 625 O O . THR A 1 81 ? -3.791 -1.170 3.234 1.00 70.50 81 THR A O 1
ATOM 628 N N . TYR A 1 82 ? -2.999 -1.131 1.139 1.00 75.56 82 TYR A N 1
ATOM 629 C CA . TYR A 1 82 ? -3.527 0.202 0.814 1.00 75.56 82 TYR A CA 1
ATOM 630 C C . TYR A 1 82 ? -5.046 0.300 1.035 1.00 75.56 82 TYR A C 1
ATOM 632 O O . TYR A 1 82 ? -5.525 1.224 1.691 1.00 75.56 82 TYR A O 1
ATOM 640 N N . LEU A 1 83 ? -5.809 -0.682 0.538 1.00 76.88 83 LEU A N 1
ATOM 641 C CA . LEU A 1 83 ? -7.262 -0.709 0.720 1.00 76.88 83 LEU A CA 1
ATOM 642 C C . LEU A 1 83 ? -7.623 -0.916 2.194 1.00 76.88 83 LEU A C 1
ATOM 644 O O . LEU A 1 83 ? -8.546 -0.275 2.687 1.00 76.88 83 LEU A O 1
ATOM 648 N N . ALA A 1 84 ? -6.874 -1.757 2.911 1.00 81.12 84 ALA A N 1
ATOM 649 C CA . ALA A 1 84 ? -7.073 -1.967 4.341 1.00 81.12 84 ALA A CA 1
ATOM 650 C C . ALA A 1 84 ? -6.872 -0.674 5.151 1.00 81.12 84 ALA A C 1
ATOM 652 O O . ALA A 1 84 ? -7.733 -0.308 5.950 1.00 81.12 84 ALA A O 1
ATOM 653 N N . GLU A 1 85 ? -5.774 0.047 4.920 1.00 75.06 85 GLU A N 1
ATOM 654 C CA . GLU A 1 85 ? -5.495 1.316 5.597 1.00 75.06 85 GLU A CA 1
ATOM 655 C C . GLU A 1 85 ? -6.512 2.399 5.242 1.00 75.06 85 GLU A C 1
ATOM 657 O O . GLU A 1 85 ? -6.983 3.120 6.123 1.00 75.06 85 GLU A O 1
ATOM 662 N N . MET A 1 86 ? -6.883 2.501 3.965 1.00 82.62 86 MET A N 1
ATOM 663 C CA . MET A 1 86 ? -7.891 3.451 3.504 1.00 82.62 86 MET A CA 1
ATOM 664 C C . MET A 1 86 ? -9.236 3.228 4.209 1.00 82.62 86 MET A C 1
ATOM 666 O O . MET A 1 86 ? -9.862 4.203 4.623 1.00 82.62 86 MET A O 1
ATOM 670 N N . ILE A 1 87 ? -9.664 1.973 4.374 1.00 83.56 87 ILE A N 1
ATOM 671 C CA . ILE A 1 87 ? -10.904 1.629 5.086 1.00 83.56 87 ILE A CA 1
ATOM 672 C C . ILE A 1 87 ? -10.771 1.957 6.580 1.00 83.56 87 ILE A C 1
ATOM 674 O O . ILE A 1 87 ? -11.663 2.579 7.153 1.00 83.56 87 ILE A O 1
ATOM 678 N N . LEU A 1 88 ? -9.651 1.595 7.216 1.00 81.50 88 LEU A N 1
ATOM 679 C CA . LEU A 1 88 ? -9.417 1.852 8.643 1.00 81.50 88 LEU A CA 1
ATOM 680 C C . LEU A 1 88 ? -9.413 3.348 8.985 1.00 81.50 88 LEU A C 1
ATOM 682 O O . LEU A 1 88 ? -9.941 3.733 10.025 1.00 81.50 88 LEU A O 1
ATOM 686 N N . ARG A 1 89 ? -8.888 4.210 8.103 1.00 78.75 89 ARG A N 1
ATOM 687 C CA . ARG A 1 89 ? -8.913 5.675 8.286 1.00 78.75 89 ARG A CA 1
ATOM 688 C C . ARG A 1 89 ? -10.326 6.263 8.326 1.00 78.75 89 ARG A C 1
ATOM 690 O O . ARG A 1 89 ? -10.498 7.370 8.826 1.00 78.75 89 ARG A O 1
ATOM 697 N N . ARG A 1 90 ? -11.324 5.551 7.793 1.00 81.31 90 ARG A N 1
ATOM 698 C CA . ARG A 1 90 ? -12.731 5.979 7.766 1.00 81.31 90 ARG A CA 1
ATOM 699 C C . ARG A 1 90 ? -13.539 5.466 8.957 1.00 81.31 90 ARG A C 1
ATOM 701 O O . ARG A 1 90 ? -14.736 5.714 9.002 1.00 81.31 90 ARG A O 1
ATOM 708 N N . VAL A 1 91 ? -12.916 4.767 9.910 1.00 80.25 91 VAL A N 1
ATOM 709 C CA . VAL A 1 91 ? -13.548 4.353 11.170 1.00 80.25 91 VAL A CA 1
ATOM 710 C C . VAL A 1 91 ? -13.347 5.468 12.208 1.00 80.25 91 VAL A C 1
ATOM 712 O O . VAL A 1 91 ? -12.229 5.643 12.699 1.00 80.25 91 VAL A O 1
ATOM 715 N N . PRO A 1 92 ? -14.381 6.261 12.545 1.00 65.25 92 PRO A N 1
ATOM 716 C CA . PRO A 1 92 ? -14.271 7.298 13.564 1.00 65.25 92 PRO A CA 1
ATOM 717 C C . PRO A 1 92 ? -14.321 6.663 14.960 1.00 65.25 92 PRO A C 1
ATOM 719 O O . PRO A 1 92 ? -15.390 6.539 15.537 1.00 65.25 92 PRO A O 1
ATOM 722 N N . SER A 1 93 ? -13.182 6.242 15.512 1.00 61.00 93 SER A N 1
ATOM 723 C CA . SER A 1 93 ? -13.159 5.578 16.823 1.00 61.00 93 SER A CA 1
ATOM 724 C C . SER A 1 93 ? -13.625 6.497 17.962 1.00 61.00 93 SER A C 1
ATOM 726 O O . SER A 1 93 ? -12.917 7.428 18.357 1.00 61.00 93 SER A O 1
ATOM 728 N N . ALA A 1 94 ? -14.766 6.176 18.576 1.00 44.28 94 ALA A N 1
ATOM 729 C CA . ALA A 1 94 ? -15.194 6.712 19.866 1.00 44.28 94 ALA A CA 1
ATOM 730 C C . ALA A 1 94 ? -14.430 6.062 21.039 1.00 44.28 94 ALA A C 1
ATOM 732 O O . ALA A 1 94 ? -15.011 5.338 21.841 1.00 44.28 94 ALA A O 1
ATOM 733 N N . THR A 1 95 ? -13.118 6.290 21.160 1.00 40.88 95 THR A N 1
ATOM 734 C CA . THR A 1 95 ? -1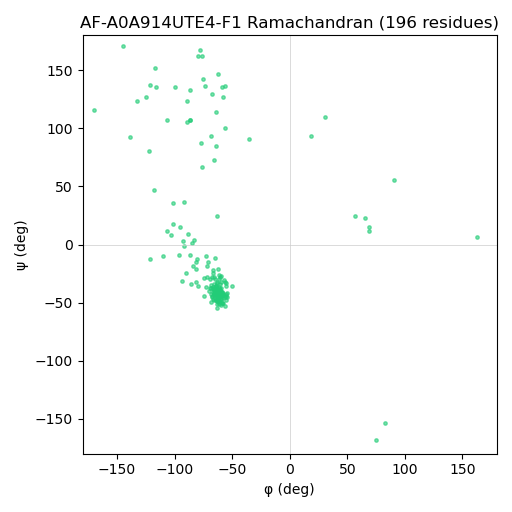2.390 6.258 22.448 1.00 40.88 95 THR A CA 1
ATOM 735 C C . THR A 1 95 ? -10.974 6.795 22.258 1.00 40.88 95 THR A C 1
ATOM 737 O O . THR A 1 95 ? -10.148 6.217 21.552 1.00 40.88 95 THR A O 1
ATOM 740 N N . GLY A 1 96 ? -10.679 7.917 22.917 1.00 44.81 96 GLY A N 1
ATOM 741 C CA . GLY A 1 96 ? -9.305 8.353 23.132 1.00 44.81 96 GLY A CA 1
ATOM 742 C C . GLY A 1 96 ? -8.526 7.249 23.849 1.00 44.81 96 GLY A C 1
ATOM 743 O O . GLY A 1 96 ? -9.030 6.670 24.805 1.00 44.81 96 GLY A O 1
ATOM 744 N N . GLN A 1 97 ? -7.303 7.003 23.372 1.00 41.88 97 GLN A N 1
ATOM 745 C CA . GLN A 1 97 ? -6.413 5.868 23.669 1.00 41.88 97 GLN A CA 1
ATOM 746 C C . GLN A 1 97 ? -6.561 4.649 22.741 1.00 41.88 97 GLN A C 1
ATOM 748 O O . GLN A 1 97 ? -6.651 3.521 23.199 1.00 41.88 97 GLN A O 1
ATOM 753 N N . GLN A 1 98 ? -6.419 4.868 21.432 1.00 35.56 98 GLN A N 1
ATOM 754 C CA . GLN A 1 98 ? -5.172 4.503 20.743 1.00 35.56 98 GLN A CA 1
ATOM 755 C C . GLN A 1 98 ? -4.802 5.615 19.756 1.00 35.56 98 GLN A C 1
ATOM 757 O O . GLN A 1 98 ? -5.222 5.649 18.603 1.00 35.56 98 GLN A O 1
ATOM 762 N N . ASN A 1 99 ? -3.981 6.544 20.247 1.00 36.72 99 ASN A N 1
ATOM 763 C CA . ASN A 1 99 ? -3.034 7.251 19.400 1.00 36.72 99 ASN A CA 1
ATOM 764 C C . ASN A 1 99 ? -2.149 6.200 18.709 1.00 36.72 99 ASN A C 1
ATOM 766 O O . ASN A 1 99 ? -1.223 5.669 19.312 1.00 36.72 99 ASN A O 1
ATOM 770 N N . VAL A 1 100 ? -2.466 5.900 17.454 1.00 43.69 100 VAL A N 1
ATOM 771 C CA . VAL A 1 100 ? -1.476 5.612 16.411 1.00 43.69 100 VAL A CA 1
ATOM 772 C C . VAL A 1 100 ? -1.634 6.675 15.314 1.00 43.69 100 VAL A C 1
ATOM 774 O O . VAL A 1 100 ? -1.675 6.404 14.126 1.00 43.69 100 VAL A O 1
ATOM 777 N N . ALA A 1 101 ? -1.720 7.953 15.673 1.00 38.06 101 ALA A N 1
ATOM 778 C CA . ALA A 1 101 ? -0.476 8.707 15.644 1.00 38.06 101 ALA A CA 1
ATOM 779 C C . ALA A 1 101 ? 0.720 7.830 16.060 1.00 38.06 101 ALA A C 1
ATOM 781 O O . ALA A 1 101 ? 1.078 7.774 17.227 1.00 38.06 101 ALA A O 1
ATOM 782 N N . ARG A 1 102 ? 1.379 7.171 15.098 1.00 39.75 102 ARG A N 1
ATOM 783 C CA . ARG A 1 102 ? 2.838 7.310 15.087 1.00 39.75 102 ARG A CA 1
ATOM 784 C C . ARG A 1 102 ? 3.032 8.807 14.811 1.00 39.75 102 ARG A C 1
ATOM 786 O O . ARG A 1 102 ? 2.969 9.238 13.673 1.00 39.75 102 ARG A O 1
ATOM 793 N N . GLN A 1 103 ? 3.003 9.695 15.809 1.00 36.00 103 GLN A N 1
ATOM 794 C CA . GLN A 1 103 ? 4.131 9.902 16.711 1.00 36.00 103 GLN A CA 1
ATOM 795 C C . GLN A 1 103 ? 5.389 9.334 16.070 1.00 36.00 103 GLN A C 1
ATOM 797 O O . GLN A 1 103 ? 5.639 8.134 16.114 1.00 36.00 103 GLN A O 1
ATOM 802 N N . VAL A 1 104 ? 6.092 10.235 15.384 1.00 37.94 104 VAL A N 1
ATOM 803 C CA . VAL A 1 104 ? 7.543 10.352 15.449 1.00 37.94 104 VAL A CA 1
ATOM 804 C C . VAL A 1 104 ? 8.249 9.028 15.727 1.00 37.94 104 VAL A C 1
ATOM 806 O O . VAL A 1 104 ? 8.295 8.563 16.864 1.00 37.94 104 VAL A O 1
ATOM 809 N N . HIS A 1 105 ? 8.943 8.501 14.720 1.00 38.00 105 HIS A N 1
ATOM 810 C CA . HIS A 1 105 ? 10.178 7.781 15.003 1.00 38.00 105 HIS A CA 1
ATOM 811 C C . HIS A 1 105 ? 11.198 8.791 15.570 1.00 38.00 105 HIS A C 1
ATOM 813 O O . HIS A 1 105 ? 12.126 9.239 14.913 1.00 38.00 105 HIS A O 1
ATOM 819 N N . VAL A 1 106 ? 10.956 9.208 16.808 1.00 41.12 106 VAL A N 1
ATOM 820 C CA . VAL A 1 106 ? 11.918 9.776 17.742 1.00 41.12 106 VAL A CA 1
ATOM 821 C C . VAL A 1 106 ? 11.810 8.834 18.934 1.00 41.12 106 VAL A C 1
ATOM 823 O O . VAL A 1 106 ? 11.034 9.070 19.854 1.00 41.12 106 VAL A O 1
ATOM 826 N N . GLY A 1 107 ? 12.470 7.674 18.848 1.00 36.91 107 GLY A N 1
ATOM 827 C CA . GLY A 1 107 ? 12.333 6.659 19.899 1.00 36.91 107 GLY A CA 1
ATOM 828 C C . GLY A 1 107 ? 12.751 5.223 19.589 1.00 36.91 107 GLY A C 1
ATOM 829 O O . GLY A 1 107 ? 12.572 4.353 20.427 1.00 36.91 107 GLY A O 1
ATOM 830 N N . SER A 1 108 ? 13.338 4.934 18.438 1.00 43.88 108 SER A N 1
ATOM 831 C CA . SER A 1 108 ? 14.532 4.083 18.403 1.00 43.88 108 SER A CA 1
ATOM 832 C C . SER A 1 108 ? 15.589 4.955 17.749 1.00 43.88 108 SER A C 1
ATOM 834 O O . SER A 1 108 ? 15.242 5.706 16.844 1.00 43.88 108 SER A O 1
ATOM 836 N N . GLY A 1 109 ? 16.825 4.972 18.244 1.00 51.91 109 GLY A N 1
ATOM 837 C CA . GLY A 1 109 ? 17.888 5.918 17.856 1.00 51.91 109 GLY A CA 1
ATOM 838 C C . GLY A 1 109 ? 18.355 5.852 16.394 1.00 51.91 109 GLY A C 1
ATOM 839 O O . GLY A 1 109 ? 19.484 6.228 16.099 1.00 51.91 109 GLY A O 1
ATOM 840 N N . ARG A 1 110 ? 17.507 5.375 15.486 1.00 66.75 110 ARG A N 1
ATOM 841 C CA . ARG A 1 110 ? 17.788 5.139 14.088 1.00 66.75 110 ARG A CA 1
ATOM 842 C C . ARG A 1 110 ? 17.559 6.406 13.287 1.00 66.75 110 ARG A C 1
ATOM 844 O O . ARG A 1 110 ? 16.434 6.864 13.083 1.00 66.75 110 ARG A O 1
ATOM 851 N N . LYS A 1 111 ? 18.662 7.004 12.863 1.00 81.44 111 LYS A N 1
ATOM 852 C CA . LYS A 1 111 ? 18.677 8.215 12.052 1.00 81.44 111 LYS A CA 1
ATOM 853 C C . LYS A 1 111 ? 18.566 7.828 10.580 1.00 81.44 111 LYS A C 1
ATOM 855 O O . LYS A 1 111 ? 19.294 6.950 10.117 1.00 81.44 111 LYS A O 1
ATOM 860 N N . LEU A 1 112 ? 17.685 8.507 9.845 1.00 85.19 112 LEU A N 1
ATOM 861 C CA . LEU A 1 112 ? 17.644 8.408 8.388 1.00 85.19 112 LEU A CA 1
ATOM 862 C C . LEU A 1 112 ? 19.013 8.824 7.832 1.00 85.19 112 LEU A C 1
ATOM 864 O O . LEU A 1 112 ? 19.527 9.894 8.177 1.00 85.19 112 LEU A O 1
ATOM 868 N N . SER A 1 113 ? 19.626 7.983 7.006 1.00 87.50 113 SER A N 1
ATOM 869 C CA . SER A 1 113 ? 21.011 8.177 6.586 1.00 87.50 113 SER A CA 1
ATOM 870 C C . SER A 1 113 ? 21.183 8.011 5.086 1.00 87.50 113 SER A C 1
ATOM 872 O O . SER A 1 113 ? 20.942 6.950 4.511 1.00 87.50 113 SER A O 1
ATOM 874 N N . ALA A 1 114 ? 21.727 9.050 4.450 1.00 86.25 114 ALA A N 1
ATOM 875 C CA . ALA A 1 114 ? 22.177 8.963 3.066 1.00 86.25 114 ALA A CA 1
ATOM 876 C C . ALA A 1 114 ? 23.269 7.890 2.896 1.00 86.25 114 ALA A C 1
ATOM 878 O O . ALA A 1 114 ? 23.383 7.291 1.830 1.00 86.25 114 ALA A O 1
ATOM 879 N N . LYS A 1 115 ? 24.042 7.592 3.954 1.00 88.31 115 LYS A N 1
ATOM 880 C CA . LYS A 1 115 ? 25.012 6.489 3.934 1.00 88.31 115 LYS A CA 1
ATOM 881 C C . LYS A 1 115 ? 24.316 5.132 3.897 1.00 88.31 115 LYS A C 1
ATOM 883 O O . LYS A 1 115 ? 24.798 4.249 3.196 1.00 88.31 115 LYS A O 1
ATOM 888 N N . ALA A 1 116 ? 23.197 4.970 4.604 1.00 90.94 116 ALA A N 1
ATOM 889 C CA . ALA A 1 116 ? 22.407 3.742 4.564 1.00 90.94 116 ALA A CA 1
ATOM 890 C C . ALA A 1 116 ? 21.812 3.513 3.165 1.00 90.94 116 ALA A C 1
ATOM 892 O O . ALA A 1 116 ? 21.940 2.412 2.630 1.00 90.94 116 ALA A O 1
ATOM 893 N N . LEU A 1 117 ? 21.307 4.570 2.512 1.00 92.00 117 LEU A N 1
ATOM 894 C CA . LEU A 1 117 ? 20.910 4.509 1.101 1.00 92.00 117 LEU A CA 1
ATOM 895 C C . LEU A 1 117 ? 22.074 4.043 0.214 1.00 92.00 117 LEU A C 1
ATOM 897 O O . LEU A 1 117 ? 21.931 3.054 -0.498 1.00 92.00 117 LEU A O 1
ATOM 901 N N . THR A 1 118 ? 23.243 4.691 0.308 1.00 90.75 118 THR A N 1
ATOM 902 C CA . THR A 1 118 ? 24.436 4.336 -0.486 1.00 90.75 118 THR A CA 1
ATOM 903 C C . THR A 1 118 ? 24.925 2.908 -0.226 1.00 90.75 118 THR A C 1
ATOM 905 O O . THR A 1 118 ? 25.329 2.211 -1.153 1.00 90.75 118 THR A O 1
ATOM 908 N N . LYS A 1 119 ? 24.868 2.436 1.022 1.00 91.50 119 LYS A N 1
ATOM 909 C CA . LYS A 1 119 ? 25.260 1.071 1.400 1.00 91.50 119 LYS A CA 1
ATOM 910 C C . LYS A 1 119 ? 24.325 0.019 0.799 1.00 91.50 119 LYS A C 1
ATOM 912 O O . LYS A 1 119 ? 24.776 -1.061 0.429 1.00 91.50 119 LYS A O 1
ATOM 917 N N . ASN A 1 120 ? 23.037 0.335 0.710 1.00 92.56 120 ASN A N 1
ATOM 918 C CA . ASN A 1 120 ? 21.990 -0.610 0.344 1.00 92.56 120 ASN A CA 1
ATOM 919 C C . ASN A 1 120 ? 21.498 -0.450 -1.109 1.00 92.56 120 ASN A C 1
ATOM 921 O O . ASN A 1 120 ? 20.539 -1.121 -1.486 1.00 92.56 120 ASN A O 1
ATOM 925 N N . VAL A 1 121 ? 22.148 0.379 -1.945 1.00 93.62 121 VAL A N 1
ATOM 926 C CA . VAL A 1 121 ? 21.692 0.725 -3.314 1.00 93.62 121 VAL A CA 1
ATOM 927 C C . VAL A 1 121 ? 21.331 -0.476 -4.184 1.00 93.62 121 VAL A C 1
ATOM 929 O O . VAL A 1 121 ? 20.362 -0.416 -4.933 1.00 93.62 121 VAL A O 1
ATOM 932 N N . SER A 1 122 ? 22.047 -1.593 -4.056 1.00 90.38 122 SER A N 1
ATOM 933 C CA . SER A 1 122 ? 21.781 -2.803 -4.838 1.00 90.38 122 SER A CA 1
ATOM 934 C C . SER A 1 122 ? 20.403 -3.404 -4.547 1.00 90.38 122 SER A C 1
ATOM 936 O O . SER A 1 122 ? 19.760 -3.922 -5.459 1.00 90.38 122 SER A O 1
ATOM 938 N N . GLN A 1 123 ? 19.914 -3.291 -3.307 1.00 92.06 123 GLN A N 1
ATOM 939 C CA . GLN A 1 123 ? 18.565 -3.717 -2.930 1.00 92.06 123 GLN A CA 1
ATOM 940 C C . GLN A 1 123 ? 17.516 -2.816 -3.584 1.00 92.06 123 GLN A C 1
ATOM 942 O O . GLN A 1 123 ? 16.543 -3.326 -4.132 1.00 92.06 123 GLN A O 1
ATOM 947 N N . PHE A 1 124 ? 17.741 -1.499 -3.598 1.00 93.44 124 PHE A N 1
ATOM 948 C CA . PHE A 1 124 ? 16.842 -0.555 -4.266 1.00 93.44 124 PHE A CA 1
ATOM 949 C C . PHE A 1 124 ? 16.813 -0.789 -5.778 1.00 93.44 124 PHE A C 1
ATOM 951 O O . PHE A 1 124 ? 15.737 -0.860 -6.358 1.00 93.44 124 PHE A O 1
ATOM 958 N N . TYR A 1 125 ? 17.964 -1.005 -6.418 1.00 94.12 125 TYR A N 1
ATOM 959 C CA . TYR A 1 125 ? 18.013 -1.276 -7.858 1.00 94.12 125 TYR A CA 1
ATOM 960 C C . TYR A 1 125 ? 17.267 -2.556 -8.230 1.00 94.12 125 TYR A C 1
ATOM 962 O O . TYR A 1 125 ? 16.527 -2.577 -9.211 1.00 94.12 125 TYR A O 1
ATOM 970 N N . ALA A 1 126 ? 17.424 -3.613 -7.432 1.00 86.19 126 ALA A N 1
ATOM 971 C CA . ALA A 1 126 ? 16.855 -4.918 -7.739 1.00 86.19 126 ALA A CA 1
ATOM 972 C C . ALA A 1 126 ? 15.373 -5.068 -7.364 1.00 86.19 126 ALA A C 1
ATOM 974 O O . ALA A 1 126 ? 14.673 -5.841 -8.013 1.00 86.19 126 ALA A O 1
ATOM 975 N N . LYS A 1 127 ? 14.907 -4.401 -6.300 1.00 84.56 127 LYS A N 1
ATOM 976 C CA . LYS A 1 127 ? 13.625 -4.735 -5.653 1.00 84.56 127 LYS A CA 1
ATOM 977 C C . LYS A 1 127 ? 12.613 -3.600 -5.615 1.00 84.56 127 LYS A C 1
ATOM 979 O O . LYS A 1 127 ? 11.459 -3.863 -5.291 1.00 84.56 127 LYS A O 1
ATOM 984 N N . MET A 1 128 ? 13.021 -2.368 -5.911 1.00 93.19 128 MET A N 1
ATOM 985 C CA . MET A 1 128 ? 12.099 -1.240 -5.873 1.00 93.19 128 MET A CA 1
ATOM 986 C C . MET A 1 128 ? 11.138 -1.285 -7.068 1.00 93.19 128 MET A C 1
ATOM 988 O O . MET A 1 128 ? 11.554 -1.542 -8.199 1.00 93.19 128 MET A O 1
ATOM 992 N N . ALA A 1 129 ? 9.860 -1.024 -6.813 1.00 90.44 129 ALA A N 1
ATOM 993 C CA . ALA A 1 129 ? 8.856 -0.661 -7.799 1.00 90.44 129 ALA A CA 1
ATOM 994 C C . ALA A 1 129 ? 8.913 0.869 -8.002 1.00 90.44 129 ALA A C 1
ATOM 996 O O . ALA A 1 129 ? 8.540 1.624 -7.099 1.00 90.44 129 ALA A O 1
ATOM 997 N N . PRO A 1 130 ? 9.429 1.356 -9.144 1.00 92.25 130 PRO A N 1
ATOM 998 C CA . PRO A 1 130 ? 9.706 2.778 -9.340 1.00 92.25 130 PRO A CA 1
ATOM 999 C C . PRO A 1 130 ? 8.476 3.593 -9.728 1.00 92.25 130 PRO A C 1
ATOM 1001 O O . PRO A 1 130 ? 8.511 4.811 -9.573 1.00 92.25 130 PRO A O 1
ATOM 1004 N N . THR A 1 131 ? 7.418 2.971 -10.257 1.00 89.12 131 THR A N 1
ATOM 1005 C CA . THR A 1 131 ? 6.317 3.695 -10.904 1.00 89.12 131 THR A CA 1
ATOM 1006 C C . THR A 1 131 ? 5.586 4.602 -9.928 1.00 89.12 131 THR A C 1
ATOM 1008 O O . THR A 1 131 ? 5.499 5.811 -10.146 1.00 89.12 131 THR A O 1
ATOM 1011 N N . GLU A 1 132 ? 5.110 4.037 -8.821 1.00 87.06 132 GLU A N 1
ATOM 1012 C CA . GLU A 1 132 ? 4.402 4.801 -7.805 1.00 87.06 132 GLU A CA 1
ATOM 1013 C C . GLU A 1 132 ? 5.364 5.745 -7.070 1.00 87.06 132 GLU A C 1
ATOM 1015 O O . GLU A 1 132 ? 5.045 6.914 -6.865 1.00 87.06 132 GLU A O 1
ATOM 1020 N N . VAL A 1 133 ? 6.587 5.297 -6.765 1.00 93.38 133 VAL A N 1
ATOM 1021 C CA . VAL A 1 133 ? 7.585 6.112 -6.045 1.00 93.38 133 VAL A CA 1
ATOM 1022 C C . VAL A 1 133 ? 7.936 7.371 -6.838 1.00 93.38 133 VAL A C 1
ATOM 1024 O O . VAL A 1 133 ? 7.920 8.469 -6.288 1.00 93.38 133 VAL A O 1
ATOM 1027 N N . THR A 1 134 ? 8.156 7.246 -8.149 1.00 93.50 134 THR A N 1
ATOM 1028 C CA . THR A 1 134 ? 8.387 8.380 -9.060 1.00 93.50 134 THR A CA 1
ATOM 1029 C C . THR A 1 134 ? 7.244 9.394 -8.990 1.00 93.50 134 THR A C 1
ATOM 1031 O O . THR A 1 134 ? 7.496 10.593 -8.873 1.00 93.50 134 THR A O 1
ATOM 1034 N N . GLY A 1 135 ? 5.989 8.931 -8.984 1.00 89.00 135 GLY A N 1
ATOM 1035 C CA . GLY A 1 135 ? 4.816 9.801 -8.872 1.00 89.00 135 GLY A CA 1
ATOM 1036 C C . GLY A 1 135 ? 4.758 10.575 -7.550 1.00 89.00 135 GLY A C 1
ATOM 1037 O O . GLY A 1 135 ? 4.473 11.777 -7.549 1.00 89.00 135 GLY A O 1
ATOM 1038 N N . HIS A 1 136 ? 5.095 9.926 -6.431 1.00 88.94 136 HIS A N 1
ATOM 1039 C CA . HIS A 1 136 ? 5.174 10.584 -5.122 1.00 88.94 136 HIS A CA 1
ATOM 1040 C C . HIS A 1 136 ? 6.290 11.638 -5.083 1.00 88.94 136 HIS A C 1
ATOM 1042 O O . HIS A 1 136 ? 6.068 12.755 -4.614 1.00 88.94 136 HIS A O 1
ATOM 1048 N N . LEU A 1 137 ? 7.472 11.326 -5.623 1.00 91.12 137 LEU A N 1
ATOM 1049 C CA . LEU A 1 137 ? 8.593 12.270 -5.653 1.00 91.12 137 LEU A CA 1
ATOM 1050 C C . LEU A 1 137 ? 8.324 13.455 -6.579 1.00 91.12 137 LEU A C 1
ATOM 1052 O O . LEU A 1 137 ? 8.733 14.572 -6.264 1.00 91.12 137 LEU A O 1
ATOM 1056 N N . GLN A 1 138 ? 7.624 13.233 -7.690 1.00 90.81 138 GLN A N 1
ATOM 1057 C CA . GLN A 1 138 ? 7.201 14.306 -8.583 1.00 90.81 138 GLN A CA 1
ATOM 1058 C C . GLN A 1 138 ? 6.155 15.206 -7.912 1.00 90.81 138 GLN A C 1
ATOM 1060 O O . GLN A 1 138 ? 6.272 16.428 -7.964 1.00 90.81 138 GLN A O 1
ATOM 1065 N N . SER A 1 139 ? 5.165 14.618 -7.234 1.00 87.56 139 SER A N 1
ATOM 1066 C CA . SER A 1 139 ? 4.110 15.365 -6.528 1.00 87.56 139 SER A CA 1
ATOM 1067 C C . SER A 1 139 ? 4.654 16.194 -5.361 1.00 87.56 139 SER A C 1
ATOM 1069 O O . SER A 1 139 ? 4.109 17.243 -5.035 1.00 87.56 139 SER A O 1
ATOM 1071 N N . ALA A 1 140 ? 5.742 15.735 -4.740 1.00 88.31 140 ALA A N 1
ATOM 1072 C CA . ALA A 1 140 ? 6.453 16.443 -3.680 1.00 88.31 140 ALA A CA 1
ATOM 1073 C C . ALA A 1 140 ? 7.539 17.409 -4.199 1.00 88.31 140 A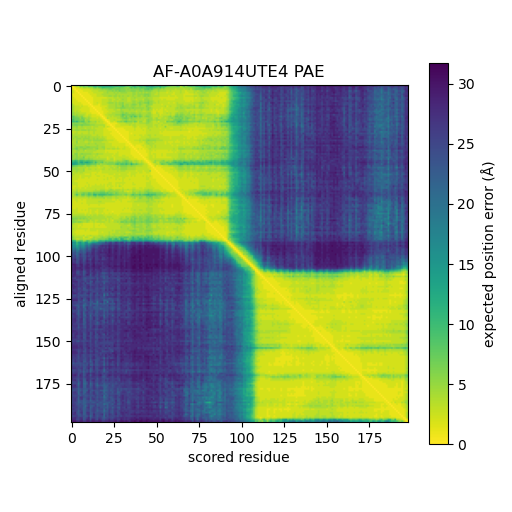LA A C 1
ATOM 1075 O O . ALA A 1 140 ? 8.341 17.903 -3.402 1.00 88.31 140 ALA A O 1
ATOM 1076 N N . GLU A 1 141 ? 7.592 17.645 -5.515 1.00 89.38 141 GLU A N 1
ATOM 1077 C CA . GLU A 1 141 ? 8.553 18.529 -6.192 1.00 89.38 141 GLU A CA 1
ATOM 1078 C C . GLU A 1 141 ? 10.027 18.165 -5.933 1.00 89.38 141 GLU A C 1
ATOM 1080 O O . GLU A 1 141 ? 10.928 19.000 -6.037 1.00 89.38 141 GLU A O 1
ATOM 1085 N N . ILE A 1 142 ? 10.297 16.901 -5.595 1.00 92.31 142 ILE A N 1
ATOM 1086 C CA . ILE A 1 142 ? 11.664 16.396 -5.460 1.00 92.31 142 ILE A CA 1
ATOM 1087 C C . ILE A 1 142 ? 12.272 16.202 -6.842 1.00 92.31 142 ILE A C 1
ATOM 1089 O O . ILE A 1 142 ? 13.403 16.622 -7.063 1.00 92.31 142 ILE A O 1
ATOM 1093 N N . ILE A 1 143 ? 11.520 15.623 -7.776 1.00 91.12 143 ILE A N 1
ATOM 1094 C CA . ILE A 1 143 ? 11.908 15.504 -9.186 1.00 91.12 143 ILE A CA 1
ATOM 1095 C C . ILE A 1 143 ? 10.933 16.283 -10.066 1.00 91.12 143 ILE A C 1
ATOM 1097 O O . ILE A 1 143 ? 9.763 16.462 -9.732 1.00 91.12 143 ILE A O 1
ATOM 1101 N N . THR A 1 144 ? 11.415 16.751 -11.208 1.00 91.81 144 THR A N 1
ATOM 1102 C CA . THR A 1 144 ? 10.596 17.433 -12.212 1.00 91.81 144 THR A CA 1
ATOM 1103 C C . THR A 1 144 ? 9.818 16.433 -13.066 1.00 91.81 1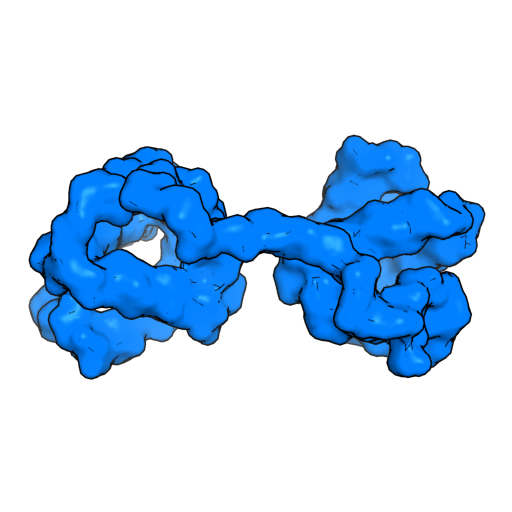44 THR A C 1
ATOM 1105 O O . THR A 1 144 ? 10.180 15.261 -13.174 1.00 91.81 144 THR A O 1
ATOM 1108 N N . GLY A 1 145 ? 8.773 16.903 -13.755 1.00 87.88 145 GLY A N 1
ATOM 1109 C CA . GLY A 1 145 ? 8.045 16.069 -14.718 1.00 87.88 145 GLY A CA 1
ATOM 1110 C C . GLY A 1 145 ? 8.927 15.547 -15.861 1.00 87.88 145 GLY A C 1
ATOM 1111 O O . GLY A 1 145 ? 8.738 14.424 -16.314 1.00 87.88 145 GLY A O 1
ATOM 1112 N N . HIS A 1 146 ? 9.935 16.319 -16.283 1.00 90.56 146 HIS A N 1
ATOM 1113 C CA . HIS A 1 146 ? 10.904 15.880 -17.290 1.00 90.56 146 HIS A CA 1
ATOM 1114 C C . HIS A 1 146 ? 11.766 14.713 -16.783 1.00 90.56 146 HIS A C 1
ATOM 1116 O O . HIS A 1 146 ? 11.966 13.734 -17.493 1.00 90.56 146 HIS A O 1
ATOM 1122 N N . GLU A 1 147 ? 12.239 14.781 -15.538 1.00 89.19 147 GLU A N 1
ATOM 1123 C CA . GLU A 1 147 ? 13.016 13.705 -14.909 1.00 89.19 147 GLU A CA 1
ATOM 1124 C C . GLU A 1 147 ? 12.179 12.442 -14.677 1.00 89.19 147 GLU A C 1
ATOM 1126 O O . GLU A 1 147 ? 12.642 11.338 -14.956 1.00 89.19 147 GLU A O 1
ATOM 1131 N N . ALA A 1 148 ? 10.923 12.593 -14.248 1.00 91.38 148 ALA A N 1
ATOM 1132 C CA . ALA A 1 148 ? 9.986 11.475 -14.161 1.00 91.38 148 ALA A CA 1
ATOM 1133 C C . ALA A 1 148 ? 9.792 10.806 -15.531 1.00 91.38 148 ALA A C 1
ATOM 1135 O O . ALA A 1 148 ? 9.820 9.583 -15.643 1.00 91.38 148 ALA A O 1
ATOM 1136 N N . GLN A 1 149 ? 9.675 11.598 -16.599 1.00 90.50 149 GLN A N 1
ATOM 1137 C CA . GLN A 1 149 ? 9.563 11.073 -17.956 1.00 90.50 149 GLN A CA 1
ATOM 1138 C C . GLN A 1 149 ? 10.837 10.344 -18.406 1.00 90.50 149 GLN A C 1
ATOM 1140 O O . GLN A 1 149 ? 10.731 9.284 -19.017 1.00 90.50 149 GLN A O 1
ATOM 1145 N N . GLN A 1 150 ? 12.027 10.850 -18.060 1.00 91.56 150 GLN A N 1
ATOM 1146 C CA . GLN A 1 150 ? 13.293 10.145 -18.302 1.00 91.56 150 GLN A CA 1
ATOM 1147 C C . GLN A 1 150 ? 13.330 8.783 -17.603 1.00 91.56 150 GLN A C 1
ATOM 1149 O O . GLN A 1 150 ? 13.762 7.807 -18.209 1.00 91.56 150 GLN A O 1
ATOM 1154 N N . ILE A 1 151 ? 12.822 8.696 -16.369 1.00 91.38 151 ILE A N 1
ATOM 1155 C CA . ILE A 1 151 ? 12.678 7.420 -15.660 1.00 91.38 151 ILE A CA 1
ATOM 1156 C C . ILE A 1 151 ? 11.704 6.509 -16.420 1.00 91.38 151 ILE A C 1
ATOM 1158 O O . ILE A 1 151 ? 12.056 5.385 -16.753 1.00 91.38 151 ILE A O 1
ATOM 1162 N N . PHE A 1 152 ? 10.507 6.980 -16.776 1.00 90.31 152 PHE A N 1
ATOM 1163 C CA . PHE A 1 152 ? 9.497 6.143 -17.438 1.00 90.31 152 PHE A CA 1
ATOM 1164 C C . PHE A 1 152 ? 9.867 5.672 -18.854 1.00 90.31 152 PHE A C 1
ATOM 1166 O O . PHE A 1 152 ? 9.323 4.669 -19.314 1.00 90.31 152 PHE A O 1
ATOM 1173 N N . VAL A 1 153 ? 10.781 6.361 -19.546 1.00 92.12 153 VAL A N 1
ATOM 1174 C CA . VAL A 1 153 ? 11.298 5.932 -20.859 1.00 92.12 153 VAL A CA 1
ATOM 1175 C C . VAL A 1 153 ? 12.146 4.661 -20.751 1.00 92.12 153 VAL A C 1
ATOM 1177 O O . VAL A 1 153 ? 12.200 3.875 -21.703 1.00 92.12 153 VAL A O 1
ATOM 1180 N N . GLU A 1 154 ? 12.778 4.420 -19.601 1.00 90.75 154 GLU A N 1
ATOM 1181 C CA . GLU A 1 154 ? 13.546 3.200 -19.380 1.00 90.75 154 GLU A CA 1
ATOM 1182 C C . GLU A 1 154 ? 12.631 1.975 -19.335 1.00 90.75 154 GLU A C 1
ATOM 1184 O O . GLU A 1 154 ? 11.645 1.926 -18.601 1.00 90.75 154 GLU A O 1
ATOM 1189 N N . ARG A 1 155 ? 12.978 0.945 -20.112 1.00 82.25 155 ARG A N 1
ATOM 1190 C CA . ARG A 1 155 ? 12.132 -0.252 -20.285 1.00 82.25 155 ARG A CA 1
ATOM 1191 C C . ARG A 1 155 ? 12.250 -1.267 -19.153 1.00 82.25 155 ARG A C 1
ATOM 1193 O O . ARG A 1 155 ? 11.475 -2.219 -19.108 1.00 82.25 155 ARG A O 1
ATOM 1200 N N . VAL A 1 156 ? 13.249 -1.110 -18.288 1.00 89.38 156 VAL A N 1
ATOM 1201 C CA . VAL A 1 156 ? 13.584 -2.078 -17.242 1.00 89.38 156 VAL A CA 1
ATOM 1202 C C . VAL A 1 156 ? 13.580 -1.372 -15.896 1.00 89.38 156 VAL A C 1
ATOM 1204 O O . VAL A 1 156 ? 14.306 -0.396 -15.711 1.00 89.38 156 VAL A O 1
ATOM 1207 N N . SER A 1 157 ? 12.823 -1.908 -14.935 1.00 86.94 157 SER A N 1
ATOM 1208 C CA . SER A 1 157 ? 12.695 -1.329 -13.590 1.00 86.94 157 SER A CA 1
ATOM 1209 C C . SER A 1 157 ? 14.037 -1.155 -12.886 1.00 86.94 157 SER A C 1
ATOM 1211 O O . SER A 1 157 ? 14.238 -0.174 -12.188 1.00 86.94 157 SER A O 1
ATOM 1213 N N . PHE A 1 158 ? 15.006 -2.034 -13.144 1.00 90.19 158 PHE A N 1
ATOM 1214 C CA . PHE A 1 158 ? 16.371 -1.876 -12.642 1.00 90.19 158 PHE A CA 1
ATOM 1215 C C . PHE A 1 158 ? 17.008 -0.539 -13.058 1.00 90.19 158 PHE A C 1
ATOM 1217 O O . PHE A 1 158 ? 17.577 0.165 -12.228 1.00 90.19 158 PHE A O 1
ATOM 1224 N N . GLN A 1 159 ? 16.869 -0.157 -14.330 1.00 91.81 159 GLN A N 1
ATOM 1225 C CA . GLN A 1 159 ? 17.430 1.087 -14.854 1.00 91.81 159 GLN A CA 1
ATOM 1226 C C . GLN A 1 159 ? 16.649 2.312 -14.356 1.00 91.81 159 GLN A C 1
ATOM 1228 O O . GLN A 1 159 ? 17.248 3.323 -13.991 1.00 91.81 159 GLN A O 1
ATOM 1233 N N . GLN A 1 160 ? 15.324 2.185 -14.238 1.00 93.06 160 GLN A N 1
ATOM 1234 C CA . GLN A 1 160 ? 14.461 3.184 -13.599 1.00 93.06 160 GLN A CA 1
ATOM 1235 C C . GLN A 1 160 ? 14.891 3.450 -12.150 1.00 93.06 160 GLN A C 1
ATOM 1237 O O . GLN A 1 160 ? 15.045 4.599 -11.736 1.00 93.06 160 GLN A O 1
ATOM 1242 N N . ASN A 1 161 ? 15.149 2.382 -11.394 1.00 95.12 161 ASN A N 1
ATOM 1243 C CA . ASN A 1 161 ? 15.571 2.446 -10.002 1.00 95.12 161 ASN A CA 1
ATOM 1244 C C . ASN A 1 161 ? 16.944 3.112 -9.849 1.00 95.12 161 ASN A C 1
ATOM 1246 O O . ASN A 1 161 ? 17.135 3.884 -8.911 1.00 95.12 161 ASN A O 1
ATOM 1250 N N . ILE A 1 162 ? 17.885 2.854 -10.767 1.00 93.06 162 ILE A N 1
ATOM 1251 C CA . ILE A 1 162 ? 19.189 3.534 -10.787 1.00 93.06 162 ILE A CA 1
ATOM 1252 C C . ILE A 1 162 ? 19.006 5.047 -10.913 1.00 93.06 162 ILE A C 1
ATOM 1254 O O . ILE A 1 162 ? 19.565 5.798 -10.110 1.00 93.06 162 ILE A O 1
ATOM 1258 N N . LEU A 1 163 ? 18.211 5.490 -11.890 1.00 94.81 163 LEU A N 1
ATOM 1259 C CA . LEU A 1 163 ? 17.965 6.912 -12.126 1.00 94.81 163 LEU A CA 1
ATOM 1260 C C . LEU A 1 163 ? 17.272 7.566 -10.927 1.00 94.81 163 LEU A C 1
ATOM 1262 O O . LEU A 1 163 ? 17.754 8.578 -10.419 1.00 94.81 163 LEU A O 1
ATOM 1266 N N . LEU A 1 164 ? 16.192 6.958 -10.432 1.00 95.44 164 LEU A N 1
ATOM 1267 C CA . LEU A 1 164 ? 15.398 7.497 -9.328 1.00 95.44 164 LEU A CA 1
ATOM 1268 C C . LEU A 1 164 ? 16.222 7.630 -8.038 1.00 95.44 164 LEU A C 1
ATOM 1270 O O . LEU A 1 164 ? 16.228 8.690 -7.412 1.00 95.44 164 LEU A O 1
ATOM 1274 N N . VAL A 1 165 ? 16.980 6.594 -7.664 1.00 95.38 165 VAL A N 1
ATOM 1275 C CA . VAL A 1 165 ? 17.859 6.639 -6.483 1.00 95.38 165 VAL A CA 1
ATOM 1276 C C . VAL A 1 165 ? 18.974 7.671 -6.663 1.00 95.38 165 VAL A C 1
ATOM 1278 O O . VAL A 1 165 ? 19.266 8.416 -5.727 1.00 95.38 165 VAL A O 1
ATOM 1281 N N . GLY A 1 166 ? 19.570 7.759 -7.857 1.00 90.12 166 GLY A N 1
ATOM 1282 C CA . GLY A 1 166 ? 20.593 8.761 -8.160 1.00 90.12 166 GLY A CA 1
ATOM 1283 C C . GLY A 1 166 ? 20.073 10.191 -7.993 1.00 90.12 166 GLY A C 1
ATOM 1284 O O . GLY A 1 166 ? 20.739 11.025 -7.378 1.00 90.12 166 GLY A O 1
ATOM 1285 N N . MET A 1 167 ? 18.849 10.462 -8.454 1.00 91.50 167 MET A N 1
ATOM 1286 C CA . MET A 1 167 ? 18.191 11.759 -8.272 1.00 91.50 167 MET A CA 1
ATOM 1287 C C . MET A 1 167 ? 17.945 12.077 -6.792 1.00 91.50 167 MET A C 1
ATOM 1289 O O . MET A 1 167 ? 18.208 13.197 -6.354 1.00 91.50 167 MET A O 1
ATOM 1293 N N . VAL A 1 168 ? 17.504 11.099 -5.994 1.00 93.38 168 VAL A N 1
ATOM 1294 C CA . VAL A 1 168 ? 17.308 11.273 -4.542 1.00 93.38 168 VAL A CA 1
ATOM 1295 C C . VAL A 1 168 ? 18.623 11.611 -3.840 1.00 93.38 168 VAL A C 1
ATOM 1297 O O . VAL A 1 168 ? 18.670 12.544 -3.038 1.00 93.38 168 VAL A O 1
ATOM 1300 N N . GLN A 1 169 ? 19.710 10.905 -4.170 1.00 89.62 169 GLN A N 1
ATOM 1301 C CA . GLN A 1 169 ? 21.031 11.135 -3.572 1.00 89.62 169 GLN A CA 1
ATOM 1302 C C . GLN A 1 169 ? 21.573 12.547 -3.841 1.00 89.62 169 GLN A C 1
ATOM 1304 O O . GLN A 1 169 ? 22.293 13.094 -3.006 1.00 89.62 169 GLN A O 1
ATOM 1309 N N . GLN A 1 170 ? 21.211 13.157 -4.970 1.00 86.38 170 GLN A N 1
ATOM 1310 C CA . GLN A 1 170 ? 21.669 14.496 -5.352 1.00 86.38 170 GLN A CA 1
ATOM 1311 C C . GLN A 1 170 ? 20.879 15.639 -4.694 1.00 86.38 170 GLN A C 1
ATOM 1313 O O . GLN A 1 170 ? 21.345 16.777 -4.701 1.00 86.38 170 GLN A O 1
ATOM 1318 N N . ARG A 1 171 ? 19.702 15.370 -4.108 1.00 83.31 171 ARG A N 1
ATOM 1319 C CA . ARG A 1 171 ? 18.758 16.412 -3.644 1.00 83.31 171 ARG A CA 1
ATOM 1320 C C . ARG A 1 171 ? 18.680 16.589 -2.124 1.00 83.31 171 ARG A C 1
ATOM 1322 O O . ARG A 1 171 ? 17.835 17.325 -1.614 1.00 83.31 171 ARG A O 1
ATOM 1329 N N . GLY A 1 172 ? 19.624 15.984 -1.405 1.00 80.62 172 GLY A N 1
ATOM 1330 C CA . GLY A 1 172 ? 19.872 16.250 0.011 1.00 80.62 172 GLY A CA 1
ATOM 1331 C C . GLY A 1 172 ? 18.842 15.640 0.977 1.00 80.62 172 GLY A C 1
ATOM 1332 O O . GLY A 1 172 ? 18.038 14.791 0.590 1.00 80.62 172 GLY A O 1
ATOM 1333 N N . PRO A 1 173 ? 18.864 16.050 2.261 1.00 82.38 173 PRO A N 1
ATOM 1334 C CA . PRO A 1 173 ? 18.112 15.380 3.329 1.00 82.38 173 PRO A CA 1
ATOM 1335 C C . PRO A 1 173 ? 16.5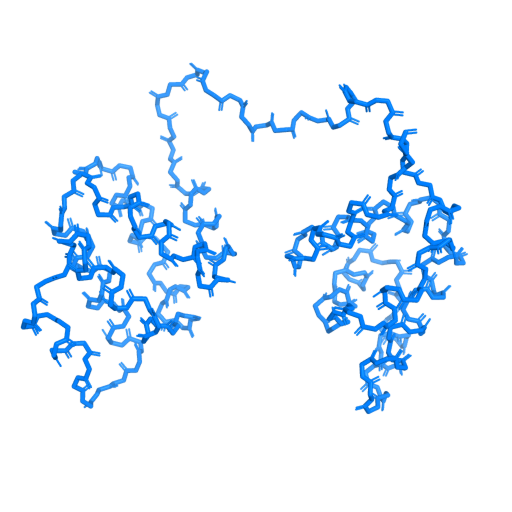94 15.362 3.120 1.00 82.38 173 PRO A C 1
ATOM 1337 O O . PRO A 1 173 ? 15.962 14.336 3.346 1.00 82.38 173 PRO A O 1
ATOM 1340 N N . LYS A 1 174 ? 16.016 16.455 2.605 1.00 85.06 174 LYS A N 1
ATOM 1341 C CA . LYS A 1 174 ? 14.574 16.541 2.325 1.00 85.06 174 LYS A CA 1
ATOM 1342 C C . LYS A 1 174 ? 14.132 15.515 1.276 1.00 85.06 174 LYS A C 1
ATOM 1344 O O . LYS A 1 174 ? 13.079 14.906 1.420 1.00 85.06 174 LYS A O 1
ATOM 1349 N N . ALA A 1 175 ? 14.937 15.302 0.233 1.00 89.81 175 ALA A N 1
ATOM 1350 C CA . ALA A 1 175 ? 14.641 14.295 -0.782 1.00 89.81 175 ALA A CA 1
ATOM 1351 C C . ALA A 1 175 ? 14.689 12.880 -0.203 1.00 89.81 175 ALA A C 1
ATOM 1353 O O . ALA A 1 175 ? 13.848 12.057 -0.546 1.00 89.81 175 ALA A O 1
ATOM 1354 N N . LEU A 1 176 ? 15.626 12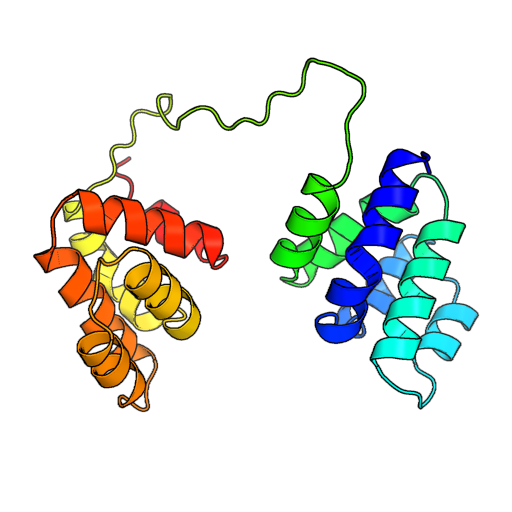.616 0.712 1.00 91.69 176 LEU A N 1
ATOM 1355 C CA . LEU A 1 176 ? 15.726 11.335 1.404 1.00 91.69 176 LEU A CA 1
ATOM 1356 C C . LEU A 1 176 ? 14.514 11.075 2.314 1.00 91.69 176 LEU A C 1
ATOM 1358 O O . LEU A 1 176 ? 13.985 9.969 2.308 1.00 91.69 176 LEU A O 1
ATOM 1362 N N . GLU A 1 177 ? 14.047 12.084 3.054 1.00 89.00 177 GLU A N 1
ATOM 1363 C CA . GLU A 1 177 ? 12.842 11.989 3.893 1.00 89.00 177 GLU A CA 1
ATOM 1364 C C . GLU A 1 177 ? 11.589 11.713 3.058 1.00 89.00 177 GLU A C 1
ATOM 1366 O O . GLU A 1 177 ? 10.813 10.809 3.370 1.00 89.00 177 GLU A O 1
ATOM 1371 N N . VAL A 1 178 ? 11.411 12.457 1.964 1.00 90.88 178 VAL A N 1
ATOM 1372 C CA . VAL A 1 178 ? 10.289 12.251 1.042 1.00 90.88 178 VAL A CA 1
ATOM 1373 C C . VAL A 1 178 ? 10.384 10.892 0.356 1.00 90.88 178 VAL A C 1
ATOM 1375 O O . VAL A 1 178 ? 9.366 10.234 0.192 1.00 90.88 178 VAL A O 1
ATOM 1378 N N . PHE A 1 179 ? 11.584 10.439 -0.006 1.00 95.50 179 PHE A N 1
ATOM 1379 C CA . PHE A 1 179 ? 11.796 9.117 -0.588 1.00 95.50 179 PHE A CA 1
ATOM 1380 C C . PHE A 1 179 ? 11.470 7.992 0.399 1.00 95.50 179 PHE A C 1
ATOM 1382 O O . PHE A 1 179 ? 10.772 7.055 0.027 1.00 95.50 179 PHE A O 1
ATOM 1389 N N . ALA A 1 180 ? 11.891 8.106 1.662 1.00 93.31 180 ALA A N 1
ATOM 1390 C CA . ALA A 1 180 ? 11.527 7.152 2.709 1.00 93.31 180 ALA A CA 1
ATOM 1391 C C . ALA A 1 180 ? 10.006 7.084 2.893 1.00 93.31 180 ALA A C 1
ATOM 1393 O O . ALA A 1 180 ? 9.424 6.003 2.860 1.00 93.31 180 ALA A O 1
ATOM 1394 N N . LYS A 1 181 ? 9.353 8.249 2.970 1.00 90.06 181 LYS A N 1
ATOM 1395 C CA . LYS A 1 181 ? 7.895 8.348 3.054 1.00 90.06 181 LYS A CA 1
ATOM 1396 C C . LYS A 1 181 ? 7.205 7.772 1.818 1.00 90.06 181 LYS A C 1
ATOM 1398 O O . LYS A 1 181 ? 6.223 7.060 1.957 1.00 90.06 181 LYS A O 1
ATOM 1403 N N . ALA A 1 182 ? 7.726 8.030 0.621 1.00 92.19 182 ALA A N 1
ATOM 1404 C CA . ALA A 1 182 ? 7.197 7.475 -0.619 1.00 92.19 182 ALA A CA 1
ATOM 1405 C C . ALA A 1 182 ? 7.331 5.949 -0.649 1.00 92.19 182 ALA A C 1
ATOM 1407 O O . ALA A 1 182 ? 6.410 5.268 -1.078 1.00 92.19 182 ALA A O 1
ATOM 1408 N N . LEU A 1 183 ? 8.435 5.381 -0.160 1.00 92.19 183 LEU A N 1
ATOM 1409 C CA . LEU A 1 183 ? 8.574 3.930 -0.025 1.00 92.19 183 LEU A CA 1
ATOM 1410 C C . LEU A 1 183 ? 7.561 3.361 0.970 1.00 92.19 183 LEU A C 1
ATOM 1412 O O . LEU A 1 183 ? 6.962 2.331 0.688 1.00 92.19 183 LEU A O 1
ATOM 1416 N N . GLU A 1 184 ? 7.312 4.028 2.095 1.00 85.19 184 GLU A N 1
ATOM 1417 C CA . GLU A 1 184 ? 6.258 3.619 3.032 1.00 85.19 184 GLU A CA 1
ATOM 1418 C C . GLU A 1 184 ? 4.860 3.704 2.394 1.00 85.19 184 GLU A C 1
ATOM 1420 O O . GLU A 1 184 ? 4.107 2.731 2.420 1.00 85.19 184 GLU A O 1
ATOM 1425 N N . GLU A 1 185 ? 4.536 4.829 1.753 1.00 82.38 185 GLU A N 1
ATOM 1426 C CA . GLU A 1 185 ? 3.242 5.089 1.104 1.00 82.38 185 GLU A CA 1
ATOM 1427 C C . GLU A 1 185 ? 2.988 4.179 -0.107 1.00 82.38 185 GLU A C 1
ATOM 1429 O O . GLU A 1 185 ? 1.841 3.848 -0.401 1.00 82.38 185 GLU A O 1
ATOM 1434 N N . THR A 1 186 ? 4.051 3.724 -0.775 1.00 80.75 186 THR A N 1
ATOM 1435 C CA . THR A 1 186 ? 3.997 2.772 -1.899 1.00 80.75 186 THR A CA 1
ATOM 1436 C C . THR A 1 186 ? 4.217 1.323 -1.466 1.00 80.75 186 THR A C 1
ATOM 1438 O O . THR A 1 186 ? 4.441 0.454 -2.306 1.00 80.75 186 THR A O 1
ATOM 1441 N N . LEU A 1 187 ? 4.119 1.036 -0.161 1.00 77.38 187 LEU A N 1
ATOM 1442 C CA . LEU A 1 187 ? 4.159 -0.317 0.413 1.00 77.38 187 LEU A CA 1
ATOM 1443 C C . LEU A 1 187 ? 5.503 -1.046 0.254 1.00 77.38 187 LEU A C 1
ATOM 1445 O O . LEU A 1 187 ? 5.606 -2.267 0.367 1.00 77.38 187 LEU A O 1
ATOM 1449 N N . GLN A 1 188 ? 6.567 -0.282 0.071 1.00 87.38 188 GLN A N 1
ATOM 1450 C CA . GLN A 1 188 ? 7.954 -0.724 0.007 1.00 87.38 188 GLN A CA 1
ATOM 1451 C C . GLN A 1 188 ? 8.677 -0.445 1.329 1.00 87.38 188 GLN A C 1
ATOM 1453 O O . GLN A 1 188 ? 9.870 -0.149 1.351 1.00 87.38 188 GLN A O 1
ATOM 1458 N N . GLY A 1 189 ? 7.962 -0.580 2.454 1.00 80.94 189 GLY A N 1
ATOM 1459 C CA . GLY A 1 189 ? 8.480 -0.317 3.802 1.00 80.94 189 GLY A CA 1
ATOM 1460 C C . GLY A 1 189 ? 9.741 -1.117 4.142 1.00 80.94 189 GLY A C 1
ATOM 1461 O O . GLY A 1 189 ? 10.653 -0.588 4.756 1.00 80.94 189 GLY A O 1
ATOM 1462 N N . HIS A 1 190 ? 9.872 -2.340 3.621 1.00 83.62 190 HIS A N 1
ATOM 1463 C CA . HIS A 1 190 ? 11.092 -3.143 3.761 1.00 83.62 190 HIS A CA 1
ATOM 1464 C C . HIS A 1 190 ? 12.337 -2.494 3.123 1.00 83.62 190 HIS A C 1
ATOM 1466 O O . HIS A 1 190 ? 13.454 -2.784 3.541 1.00 83.62 190 HIS A O 1
ATOM 1472 N N . LEU A 1 191 ? 12.165 -1.639 2.107 1.00 89.88 191 LEU A N 1
ATOM 1473 C CA . LEU A 1 191 ? 13.229 -0.803 1.546 1.00 89.88 191 LEU A CA 1
ATOM 1474 C C . LEU A 1 191 ? 13.380 0.505 2.326 1.00 89.88 191 LEU A C 1
ATOM 1476 O O . LEU A 1 191 ? 14.502 0.980 2.477 1.00 89.88 191 LEU A O 1
ATOM 1480 N N . ALA A 1 192 ? 12.288 1.066 2.854 1.00 90.75 192 ALA A N 1
ATOM 1481 C CA . ALA A 1 192 ? 12.351 2.225 3.745 1.00 90.75 192 ALA A CA 1
ATOM 1482 C C . ALA A 1 192 ? 13.172 1.913 5.009 1.00 90.75 192 ALA A C 1
ATOM 1484 O O . ALA A 1 192 ? 14.038 2.700 5.381 1.00 90.75 192 ALA A O 1
ATOM 1485 N N . ASP A 1 193 ? 13.002 0.724 5.592 1.00 87.44 193 ASP A N 1
ATOM 1486 C CA . ASP A 1 193 ? 13.767 0.240 6.747 1.00 87.44 193 ASP A CA 1
ATOM 1487 C C . ASP A 1 193 ? 15.285 0.221 6.479 1.00 87.44 193 ASP A C 1
ATOM 1489 O O . ASP A 1 193 ? 16.081 0.468 7.384 1.00 87.44 193 ASP A O 1
ATOM 1493 N N . LEU A 1 194 ? 15.708 0.005 5.224 1.00 90.81 194 LEU A N 1
ATOM 1494 C CA . LEU A 1 194 ? 17.122 0.030 4.820 1.00 90.81 194 LEU A CA 1
ATOM 1495 C C . LEU A 1 194 ? 17.729 1.443 4.785 1.00 90.81 194 LEU A C 1
ATOM 1497 O O . LEU A 1 194 ? 18.942 1.569 4.597 1.00 90.81 194 LEU A O 1
ATOM 1501 N N . LEU A 1 195 ? 16.920 2.498 4.921 1.00 91.81 195 LEU A N 1
ATOM 1502 C CA . LEU A 1 195 ? 17.373 3.895 4.951 1.00 91.81 195 LEU A CA 1
ATOM 1503 C C . LEU A 1 195 ? 17.767 4.371 6.351 1.00 91.81 195 LEU A C 1
ATOM 1505 O O . LEU A 1 195 ? 18.317 5.466 6.497 1.00 91.81 195 LEU A O 1
ATOM 1509 N N . TYR A 1 196 ? 17.496 3.566 7.372 1.00 87.69 196 TYR A N 1
ATOM 1510 C CA . TYR A 1 196 ? 17.773 3.885 8.761 1.00 87.69 196 TYR A CA 1
ATOM 1511 C C . TYR A 1 196 ? 19.066 3.197 9.226 1.00 87.69 196 TYR A C 1
ATOM 1513 O O . TYR A 1 196 ? 19.301 2.025 8.935 1.00 87.69 196 TYR A O 1
ATOM 1521 N N . GLU A 1 197 ? 19.931 3.930 9.935 1.00 74.75 197 GLU A N 1
ATOM 1522 C CA . GLU A 1 197 ? 21.095 3.339 10.618 1.00 74.75 197 GLU A CA 1
ATOM 1523 C C . GLU A 1 197 ? 20.650 2.605 11.890 1.00 74.75 197 GLU A C 1
ATOM 1525 O O . GLU A 1 197 ? 19.726 3.066 12.558 1.00 74.75 197 GLU A O 1
ATOM 1530 N N . GLU A 1 198 ? 21.272 1.460 12.202 1.00 58.00 198 GLU A N 1
ATOM 1531 C CA . GLU A 1 198 ? 21.000 0.710 13.440 1.00 58.00 198 GLU A CA 1
ATOM 1532 C C . GLU A 1 198 ? 21.534 1.396 14.695 1.00 58.00 198 GLU A C 1
ATOM 1534 O O . GLU A 1 198 ? 22.659 1.945 14.642 1.00 58.00 198 GLU A O 1
#

Foldseek 3Di:
DDPLLLQLLVVCLVVQLPPDDCLQLLVQCVVVVLDDPVLSVVLVPPDRSSVSSNSLSVSLVVSPDCSSVSVLVSCVVVVVNVSSVSSVVSRPDPDPPDPVPPPDPPPDPWDQDLVLCVVCLVCQLVPDDLLQLLVQCCVVVLDDPVLSVVLVVDPDSSVSSVSLSVSLSVRPDVSSVSSLVSCVSVVVPVVSVSRIDD

Organism: NCBI:txid2011161

Radius of gyration: 20.14 Å; Cα contacts (8 Å, |Δi|>4): 197; chains: 1; bounding box: 49×41×44 Å

pLDDT: mean 82.12, std 13.74, range [35.56, 95.5]

Sequence (198 aa):
MNEEHRTALTQSIDDISQNLDFAAMLPYLRAKGILSQGQVEDLQSPSRQSTRNMQLVDCIIQAGPTGFTEFINALNKNGKTYLAEMILRRVPSATGQQNVARQVHVGSGRKLSAKALTKNVSQFYAKMAPTEVTGHLQSAEIITGHEAQQIFVERVSFQQNILLVGMVQQRGPKALEVFAKALEETLQGHLADLLYEE

Mean predicted aligned error: 15.22 Å

Solvent-accessible surface area (backbone atoms only — not comparable to full-atom values): 11061 Å² total; per-residue (Å²): 80,59,69,46,61,49,51,14,51,63,72,37,40,68,61,43,22,75,70,57,80,55,76,86,36,50,66,58,40,35,75,69,66,41,37,55,74,67,55,51,52,60,60,65,47,99,64,60,62,42,60,39,38,48,52,48,52,52,40,35,64,68,44,26,63,59,16,60,59,53,48,40,49,41,27,45,76,69,73,36,42,68,60,32,53,58,35,55,73,50,40,78,75,93,58,93,84,72,79,73,64,74,65,67,89,76,80,60,96,44,49,80,32,74,64,29,42,66,74,42,44,69,56,44,26,75,67,49,74,48,69,62,35,46,52,47,37,38,77,68,65,68,41,51,73,69,56,48,48,59,33,69,68,44,93,42,59,48,60,21,23,47,51,54,53,53,55,34,71,74,55,46,71,67,29,46,54,51,48,38,50,27,26,45,78,64,72,37,41,82,60,31,59,49,27,38,41,130

InterPro domains:
  IPR001315 CARD domain [PF00619] (3-87)
  IPR001315 CARD domain [PF00619] (115-195)
  IPR001315 CARD domain [PS50209] (1-90)
  IPR001315 CARD domain [PS50209] (117-198)
  IPR001315 CARD domain [SM00114] (1-89)
  IPR001315 CARD domain [SM00114] (112-197)
  IPR011029 Death-like domain superfamily [G3DSA:1.10.533.10] (1-108)
  IPR011029 Death-like domain superfamily [G3DSA:1.10.533.10] (111-198)
  IPR011029 Death-like domain superfamily [SSF47986] (1-102)
  IPR011029 Death-like domain superfamily [SSF47986] (113-197)
  IPR037939 Death domain-containing protein CRADD [PTHR15034] (1-86)

Secondary structure (DSSP, 8-state):
--HHHHHHHHHTHHHHHHH---TTTHHHHHHTTSS-HHHHHHHHSSS-HHHHHHHHHHHHHHT-HHHHHHHHHHHHHTT-HHHHHHHHTT---SSS--------S-SS---B-HHHHHHHHHHHHHH--HHHHHHHHHHTTSS-HHHHHHHHH-SSHHHHHHHHHHHHHHSHHHHHHHHHHHHHHTT-HHHHGGGB--

Nearest PDB structures (foldseek):
  5wve-assembly1_X  TM=9.041E-01  e=1.308E-03  Homo sapiens
  5wvc-assembly1_C  TM=8.858E-01  e=1.190E-03  Homo sapiens
  5wve-assembly1_W  TM=8.790E-01  e=2.201E-03  Homo sapiens
  7vty-assembly1_A  TM=9.349E-01  e=8.276E-03  synthetic construct
  5juy-assembly1_G  TM=6.785E-01  e=5.585E-04  Homo sapiens